Protein AF-A0A5A7RL47-F1 (afdb_monomer_lite)

Radius of gyration: 22.74 Å; chains: 1; bounding box: 50×39×72 Å

pLDDT: mean 78.81, std 9.88, range [40.84, 92.38]

Sequence (208 aa):
MLVNPHATFREKLRANVIMDSFLSKMKGYGLLGNLTIKEARELITGRYLMKQRNSLEMQKMAMMASLLSQNGWQVNAMCYFNAKGAIFDMFPWKVPLAIGVVLTSMLTMLLWNVYPSALLHLILTVSFYFFVAGWFLLDTIPHTTTIGRWDIDQDYYPSGVVSVYTLGLLGKKNITGGSIDAWTIGFTGVVAPFIAIGFCPFVAMKGQ

Structure (mmCIF, N/CA/C/O backbone):
data_AF-A0A5A7RL47-F1
#
_entry.id   AF-A0A5A7RL47-F1
#
loop_
_atom_site.group_PDB
_atom_site.id
_atom_site.type_symbol
_atom_site.label_atom_id
_atom_site.label_alt_id
_atom_site.label_comp_id
_atom_site.label_asym_id
_atom_site.label_entity_id
_atom_site.label_seq_id
_atom_site.pdbx_PDB_ins_code
_atom_site.Cartn_x
_atom_site.Cartn_y
_atom_site.Cartn_z
_atom_site.occupancy
_atom_site.B_iso_or_equiv
_atom_site.auth_seq_id
_atom_site.auth_comp_id
_atom_site.auth_asym_id
_atom_site.auth_atom_id
_atom_site.pdbx_PDB_model_num
ATOM 1 N N . MET A 1 1 ? -7.146 -4.641 21.706 1.00 42.22 1 MET A N 1
ATOM 2 C CA . MET A 1 1 ? -6.229 -4.244 22.798 1.00 42.22 1 MET A CA 1
ATOM 3 C C . MET A 1 1 ? -4.833 -4.232 22.195 1.00 42.22 1 MET A C 1
ATOM 5 O O . MET A 1 1 ? -4.383 -5.285 21.776 1.00 42.22 1 MET A O 1
ATOM 9 N N . LEU A 1 2 ? -4.195 -3.066 22.059 1.00 40.84 2 LEU A N 1
ATOM 10 C CA . LEU A 1 2 ? -2.890 -2.890 21.384 1.00 40.84 2 LEU A CA 1
ATOM 11 C C . LEU A 1 2 ? -1.685 -3.417 22.192 1.00 40.84 2 LEU A C 1
ATOM 13 O O . LEU A 1 2 ? -0.544 -3.057 21.937 1.00 40.84 2 LEU A O 1
ATOM 17 N N . VAL A 1 3 ? -1.934 -4.286 23.173 1.00 52.56 3 VAL A N 1
ATOM 18 C CA . VAL A 1 3 ? -0.896 -4.946 23.964 1.00 52.56 3 VAL A CA 1
ATOM 19 C C . VAL A 1 3 ? -1.066 -6.439 23.753 1.00 52.56 3 VAL A C 1
ATOM 21 O O . VAL A 1 3 ? -2.179 -6.945 23.912 1.00 52.56 3 VAL A O 1
ATOM 24 N N . ASN A 1 4 ? 0.022 -7.112 23.372 1.00 49.22 4 ASN A N 1
ATOM 25 C CA . ASN A 1 4 ? 0.067 -8.553 23.144 1.00 49.22 4 ASN A CA 1
ATOM 26 C C . ASN A 1 4 ? -0.706 -9.283 24.267 1.00 49.22 4 ASN A C 1
ATOM 28 O O . ASN A 1 4 ? -0.374 -9.094 25.446 1.00 49.22 4 ASN A O 1
ATOM 32 N N . PRO A 1 5 ? -1.745 -10.080 23.947 1.00 57.75 5 PRO A N 1
ATOM 33 C CA . PRO A 1 5 ? -2.541 -10.768 24.960 1.00 57.75 5 PRO A CA 1
ATOM 34 C C . PRO A 1 5 ? -1.674 -11.660 25.860 1.00 57.75 5 PRO A C 1
ATOM 36 O O . PRO A 1 5 ? -1.931 -11.729 27.064 1.00 57.75 5 PRO A O 1
ATOM 39 N N . HIS A 1 6 ? -0.587 -12.207 25.311 1.00 65.69 6 HIS A N 1
ATOM 40 C CA . HIS A 1 6 ? 0.379 -13.067 25.993 1.00 65.69 6 HIS A CA 1
ATOM 41 C C . HIS A 1 6 ? 1.478 -12.314 26.761 1.00 65.69 6 HIS A C 1
ATOM 43 O O . HIS A 1 6 ? 2.289 -12.954 27.421 1.00 65.69 6 HIS A O 1
ATOM 49 N N . ALA A 1 7 ? 1.521 -10.975 26.715 1.00 67.88 7 ALA A N 1
ATOM 50 C CA . ALA A 1 7 ? 2.499 -10.212 27.491 1.00 67.88 7 ALA A CA 1
ATOM 51 C C . ALA A 1 7 ? 2.242 -10.352 28.997 1.00 67.88 7 ALA A C 1
ATOM 53 O O . ALA A 1 7 ? 1.093 -10.301 29.469 1.00 67.88 7 ALA A O 1
ATOM 54 N N . THR A 1 8 ? 3.329 -10.478 29.751 1.00 77.88 8 THR A N 1
ATOM 55 C CA . THR A 1 8 ? 3.306 -10.580 31.209 1.00 77.88 8 THR A CA 1
ATOM 56 C C . THR A 1 8 ? 2.765 -9.297 31.839 1.00 77.88 8 THR A C 1
ATOM 58 O O . THR A 1 8 ? 2.797 -8.206 31.258 1.00 77.88 8 THR A O 1
ATOM 61 N N . PHE A 1 9 ? 2.262 -9.401 33.070 1.00 73.44 9 PHE A N 1
ATOM 62 C CA . PHE A 1 9 ? 1.743 -8.247 33.810 1.00 73.44 9 PHE A CA 1
ATOM 63 C C . PHE A 1 9 ? 2.782 -7.118 33.937 1.00 73.44 9 PHE A C 1
ATOM 65 O O . PHE A 1 9 ? 2.456 -5.945 33.760 1.00 73.44 9 PHE A O 1
ATOM 72 N N . ARG A 1 10 ? 4.053 -7.474 34.162 1.00 77.50 10 ARG A N 1
ATOM 73 C CA . ARG A 1 10 ? 5.163 -6.522 34.297 1.00 77.50 10 ARG A CA 1
ATOM 74 C C . ARG A 1 10 ? 5.428 -5.744 33.006 1.00 77.50 10 ARG A C 1
ATOM 76 O O . ARG A 1 10 ? 5.643 -4.535 33.056 1.00 77.50 10 ARG A O 1
ATOM 83 N N . GLU A 1 11 ? 5.368 -6.408 31.855 1.00 73.00 11 GLU A N 1
ATOM 84 C CA . GLU A 1 11 ? 5.521 -5.766 30.541 1.00 73.00 11 GLU A CA 1
ATOM 85 C C . GLU A 1 11 ? 4.363 -4.813 30.244 1.00 73.00 11 GLU A C 1
ATOM 87 O O . GLU A 1 11 ? 4.585 -3.677 29.822 1.00 73.00 11 GLU A O 1
ATOM 92 N N . LYS A 1 12 ? 3.130 -5.234 30.552 1.00 70.44 12 LYS A N 1
ATOM 93 C CA . LYS A 1 12 ? 1.931 -4.389 30.444 1.00 70.44 12 LYS A CA 1
ATOM 94 C C . LYS A 1 12 ? 2.039 -3.141 31.328 1.00 70.44 12 LYS A C 1
ATOM 96 O O . LYS A 1 12 ? 1.667 -2.049 30.896 1.00 70.44 12 LYS A O 1
ATOM 101 N N . LEU A 1 13 ? 2.573 -3.274 32.543 1.00 75.81 13 LEU A N 1
ATOM 102 C CA . LEU A 1 13 ? 2.787 -2.147 33.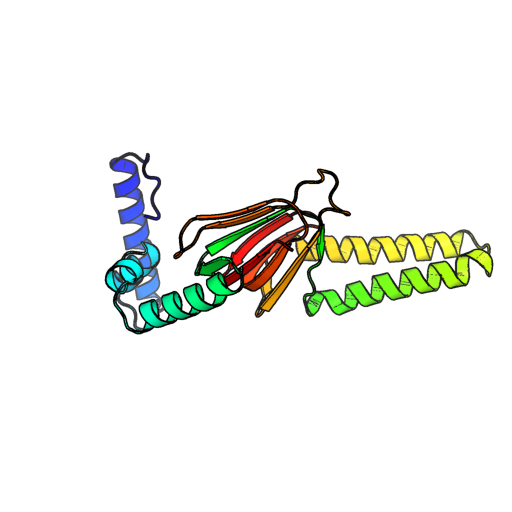454 1.00 75.81 13 LEU A CA 1
ATOM 103 C C . LEU A 1 13 ? 3.833 -1.169 32.899 1.00 75.81 13 LEU A C 1
ATOM 105 O O . LEU A 1 13 ? 3.595 0.036 32.855 1.00 75.81 13 LEU A O 1
ATOM 109 N N . ARG A 1 14 ? 4.961 -1.691 32.403 1.00 78.50 14 ARG A N 1
ATOM 110 C CA . ARG A 1 14 ? 6.045 -0.882 31.827 1.00 78.50 14 ARG A CA 1
ATOM 111 C C . ARG A 1 14 ? 5.585 -0.109 30.591 1.00 78.50 14 ARG A C 1
ATOM 113 O O . ARG A 1 14 ? 5.875 1.078 30.479 1.00 78.50 14 ARG A O 1
ATOM 120 N N . ALA A 1 15 ? 4.821 -0.750 29.708 1.00 73.06 15 ALA A N 1
ATOM 121 C CA . ALA A 1 15 ? 4.244 -0.106 28.530 1.00 73.06 15 ALA A CA 1
ATOM 122 C C . ALA A 1 15 ? 3.293 1.045 28.903 1.00 73.06 15 ALA A C 1
ATOM 124 O O . ALA A 1 15 ? 3.334 2.103 28.280 1.00 73.06 15 ALA A O 1
ATOM 125 N N . ASN A 1 16 ? 2.481 0.874 29.953 1.00 75.81 16 ASN A N 1
ATOM 126 C CA . ASN A 1 16 ? 1.603 1.938 30.447 1.00 75.81 16 ASN A CA 1
ATOM 127 C C . ASN A 1 16 ? 2.387 3.147 30.973 1.00 75.81 16 ASN A C 1
ATOM 129 O O . ASN A 1 16 ? 2.040 4.273 30.634 1.00 75.81 16 ASN A O 1
ATOM 133 N N . VAL A 1 17 ? 3.459 2.922 31.739 1.00 81.75 17 VAL A N 1
ATOM 134 C CA . VAL A 1 17 ? 4.316 4.008 32.248 1.00 81.75 17 VAL A CA 1
ATOM 135 C C . VAL A 1 17 ? 4.976 4.780 31.102 1.00 81.75 17 VAL A C 1
ATOM 137 O O . VAL A 1 17 ? 5.001 6.010 31.117 1.00 81.75 17 VAL A O 1
ATOM 140 N N . ILE A 1 18 ? 5.472 4.073 30.082 1.00 82.50 18 ILE A N 1
ATOM 141 C CA . ILE A 1 18 ? 6.069 4.698 28.891 1.00 82.50 18 ILE A CA 1
ATOM 142 C C . ILE A 1 18 ? 5.026 5.541 28.147 1.00 82.50 18 ILE A C 1
ATOM 144 O O . ILE A 1 18 ? 5.305 6.684 27.793 1.00 82.50 18 ILE A O 1
ATOM 148 N N . MET A 1 19 ? 3.821 5.003 27.948 1.00 80.12 19 MET A N 1
ATOM 149 C CA . MET A 1 19 ? 2.734 5.700 27.258 1.00 80.12 19 MET A CA 1
ATOM 150 C C . MET A 1 19 ? 2.292 6.965 28.006 1.00 80.12 19 MET A C 1
ATOM 152 O O . MET A 1 19 ? 2.110 8.005 27.378 1.00 80.12 19 MET A O 1
ATOM 156 N N . ASP A 1 20 ? 2.181 6.908 29.334 1.00 83.38 20 ASP A N 1
ATOM 157 C CA . ASP A 1 20 ? 1.824 8.073 30.151 1.00 83.38 20 ASP A CA 1
ATOM 158 C C . ASP A 1 20 ? 2.919 9.154 30.105 1.00 83.38 20 ASP A C 1
ATOM 160 O O . ASP A 1 20 ? 2.617 10.336 29.926 1.00 83.38 20 ASP A O 1
ATOM 164 N N . SER A 1 21 ? 4.196 8.758 30.163 1.00 86.25 21 SER A N 1
ATOM 165 C CA . SER A 1 21 ? 5.328 9.684 30.007 1.00 86.25 21 SER A CA 1
ATOM 166 C C . SER A 1 21 ? 5.348 10.347 28.625 1.00 86.25 21 SER A C 1
ATOM 168 O O . SER A 1 21 ? 5.526 11.563 28.514 1.00 86.25 21 SER A O 1
ATOM 170 N N . PHE A 1 22 ? 5.116 9.567 27.569 1.00 85.62 22 PHE A N 1
ATOM 171 C CA . PHE A 1 22 ? 5.063 10.052 26.192 1.00 85.62 22 PHE A CA 1
ATOM 172 C C . PHE A 1 22 ? 3.928 11.061 25.984 1.00 85.62 22 PHE A C 1
ATOM 174 O O . PHE A 1 22 ? 4.169 12.172 25.508 1.00 85.62 22 PHE A O 1
ATOM 181 N N . LEU A 1 23 ? 2.709 10.722 26.411 1.00 87.75 23 LEU A N 1
ATOM 182 C CA . LEU A 1 23 ? 1.546 11.605 26.294 1.00 87.75 23 LEU A CA 1
ATOM 183 C C . LEU A 1 23 ? 1.704 12.888 27.114 1.00 87.75 23 LEU A C 1
ATOM 185 O O . LEU A 1 23 ? 1.320 13.962 26.650 1.00 87.75 23 LEU A O 1
ATOM 189 N N . SER A 1 24 ? 2.312 12.806 28.300 1.00 89.44 24 SER A N 1
ATOM 190 C CA . SER A 1 24 ? 2.621 13.988 29.107 1.00 89.44 24 SER A CA 1
ATOM 191 C C . SER A 1 24 ? 3.592 14.925 28.389 1.00 89.44 24 SER A C 1
ATOM 193 O O . SER A 1 24 ? 3.362 16.134 28.366 1.00 89.44 24 SER A O 1
ATOM 195 N N . LYS A 1 25 ? 4.650 14.388 27.763 1.00 90.75 25 LYS A N 1
ATOM 196 C CA . LYS A 1 25 ? 5.581 15.193 26.956 1.00 90.75 25 LYS A CA 1
ATOM 197 C C . LYS A 1 25 ? 4.872 15.826 25.765 1.00 90.75 25 LYS A C 1
ATOM 199 O O . LYS A 1 25 ? 4.995 17.027 25.561 1.00 90.75 25 LYS A O 1
ATOM 204 N N . MET A 1 26 ? 4.075 15.057 25.023 1.00 83.50 26 MET A N 1
ATOM 205 C CA . MET A 1 26 ? 3.304 15.597 23.902 1.00 83.50 26 MET A CA 1
ATOM 206 C C . MET A 1 26 ? 2.355 16.722 24.326 1.00 83.50 26 MET A C 1
ATOM 208 O O . MET A 1 26 ? 2.241 17.712 23.607 1.00 83.50 26 MET A O 1
ATOM 212 N N . LYS A 1 27 ? 1.692 16.605 25.488 1.00 89.12 27 LYS A N 1
ATOM 213 C CA . LYS A 1 27 ? 0.842 17.685 26.009 1.00 89.12 27 LYS A CA 1
ATOM 214 C C . LYS A 1 27 ? 1.662 18.923 26.354 1.00 89.12 27 LYS A C 1
ATOM 216 O O . LYS A 1 27 ? 1.252 20.020 25.994 1.00 89.12 27 LYS A O 1
ATOM 221 N N . GLY A 1 28 ? 2.810 18.737 27.007 1.00 87.50 28 GLY A N 1
ATOM 222 C CA . GLY A 1 28 ? 3.729 19.822 27.357 1.00 87.50 28 GLY A CA 1
ATOM 223 C C . GLY A 1 28 ? 4.235 20.597 26.138 1.00 87.50 28 GLY A C 1
ATOM 224 O O . GLY A 1 28 ? 4.360 21.812 26.203 1.00 87.50 28 GLY A O 1
ATOM 225 N N . TYR A 1 29 ? 4.439 19.916 25.008 1.00 91.69 29 TYR A N 1
ATOM 226 C CA . TYR A 1 29 ? 4.809 20.542 23.733 1.00 91.69 29 TYR A CA 1
ATOM 227 C C . TYR A 1 29 ? 3.612 21.028 22.895 1.00 91.69 29 TYR A C 1
ATOM 229 O O . TYR A 1 29 ? 3.796 21.444 21.756 1.00 91.69 29 TYR A O 1
ATOM 237 N N . GLY A 1 30 ? 2.379 20.942 23.405 1.00 84.38 30 GLY A N 1
ATOM 238 C CA . GLY A 1 30 ? 1.175 21.346 22.666 1.00 84.38 30 GLY A CA 1
ATOM 239 C C . GLY A 1 30 ? 0.793 20.430 21.492 1.00 84.38 30 GLY A C 1
ATOM 240 O O . GLY A 1 30 ? -0.166 20.718 20.782 1.00 84.38 30 GLY A O 1
ATOM 241 N N . LEU A 1 31 ? 1.470 19.292 21.310 1.00 81.88 31 LEU A N 1
ATOM 242 C CA . LEU A 1 31 ? 1.279 18.373 20.176 1.00 81.88 31 LEU A CA 1
ATOM 243 C C . LEU A 1 31 ? -0.040 17.589 20.228 1.00 81.88 31 LEU A C 1
ATOM 245 O O . LEU A 1 31 ? -0.452 17.002 19.233 1.00 81.88 31 LEU A O 1
ATOM 249 N N . LEU A 1 32 ? -0.706 17.560 21.386 1.00 80.94 32 LEU A N 1
ATOM 250 C CA . LEU A 1 32 ? -2.035 16.954 21.534 1.00 80.94 32 LEU A CA 1
ATOM 251 C C . LEU A 1 32 ? -3.181 17.917 21.186 1.00 80.94 32 LEU A C 1
ATOM 253 O O . LEU A 1 32 ? -4.341 17.504 21.200 1.00 80.94 32 LEU A O 1
ATOM 257 N N . GLY A 1 33 ? -2.892 19.196 20.919 1.00 84.31 33 GLY A N 1
ATOM 258 C CA . GLY A 1 33 ? -3.920 20.220 20.739 1.00 84.31 33 GLY A CA 1
ATOM 259 C C . GLY A 1 33 ? -4.905 20.249 21.916 1.00 84.31 33 GLY A C 1
ATOM 260 O O . GLY A 1 33 ? -4.505 20.243 23.090 1.00 84.31 33 GLY A O 1
ATOM 261 N N . ASN A 1 34 ? -6.202 20.216 21.599 1.00 86.88 34 ASN A N 1
ATOM 262 C CA . ASN A 1 34 ? -7.286 20.240 22.587 1.00 86.88 34 ASN A CA 1
ATOM 263 C C . ASN A 1 34 ? -7.513 18.899 23.300 1.00 86.88 34 ASN A C 1
ATOM 265 O O . ASN A 1 34 ? -8.232 18.872 24.295 1.00 86.88 34 ASN A O 1
ATOM 269 N N . LEU A 1 35 ? -6.884 17.804 22.857 1.00 81.50 35 LEU A N 1
ATOM 270 C CA . LEU A 1 35 ? -7.072 16.501 23.494 1.00 81.50 35 LEU A CA 1
ATOM 271 C C . LEU A 1 35 ? -6.460 16.478 24.895 1.00 81.50 35 LEU A C 1
ATOM 273 O O . LEU A 1 35 ? -5.341 16.953 25.142 1.00 81.50 35 LEU A O 1
ATOM 277 N N . THR A 1 36 ? -7.189 15.880 25.828 1.00 86.94 36 THR A N 1
ATOM 278 C CA . THR A 1 36 ? -6.658 15.507 27.138 1.00 86.94 36 THR A CA 1
ATOM 279 C C . THR A 1 36 ? -5.752 14.280 27.013 1.00 86.94 36 THR A C 1
ATOM 281 O O . THR A 1 36 ? -5.900 13.456 26.110 1.00 86.94 36 THR A O 1
ATOM 284 N N . ILE A 1 37 ? -4.824 14.105 27.962 1.00 84.00 37 ILE A N 1
ATOM 285 C CA . ILE A 1 37 ? -3.977 12.898 28.039 1.00 84.00 37 ILE A CA 1
ATOM 286 C C . ILE A 1 37 ? -4.846 11.632 28.098 1.00 84.00 37 ILE A C 1
ATOM 288 O O . ILE A 1 37 ? -4.514 10.616 27.490 1.00 84.00 37 ILE A O 1
ATOM 292 N N . LYS A 1 38 ? -5.994 11.703 28.783 1.00 83.62 38 LYS A N 1
ATOM 293 C CA . LYS A 1 38 ? -6.954 10.602 28.878 1.00 83.62 38 LYS A CA 1
ATOM 294 C C . LYS A 1 38 ? -7.571 10.263 27.521 1.00 83.62 38 LYS A C 1
ATOM 296 O O . LYS A 1 38 ? -7.584 9.092 27.161 1.00 83.62 38 LYS A O 1
ATOM 301 N N . GLU A 1 39 ? -8.043 11.249 26.764 1.00 76.69 39 GLU A N 1
ATOM 302 C CA . GLU A 1 39 ? -8.622 11.023 25.430 1.00 76.69 39 GLU A CA 1
ATOM 303 C C . GLU A 1 39 ? -7.580 10.499 24.445 1.00 76.69 39 GLU A C 1
ATOM 305 O O . GLU A 1 39 ? -7.838 9.525 23.742 1.00 76.69 39 GLU A O 1
ATOM 310 N N . ALA A 1 40 ? -6.371 11.066 24.457 1.00 77.62 40 ALA A N 1
ATOM 311 C CA . ALA A 1 40 ? -5.260 10.582 23.644 1.00 77.62 40 ALA A CA 1
ATOM 312 C C . ALA A 1 40 ? -4.899 9.125 23.987 1.00 77.62 40 ALA A C 1
ATOM 314 O O . ALA A 1 40 ? -4.702 8.296 23.099 1.00 77.62 40 ALA A O 1
ATOM 315 N N . ARG A 1 41 ? -4.895 8.767 25.276 1.00 75.94 41 ARG A N 1
ATOM 316 C CA . ARG A 1 41 ? -4.697 7.384 25.730 1.00 75.94 41 ARG A CA 1
ATOM 317 C C . ARG A 1 41 ? -5.837 6.470 25.296 1.00 75.94 41 ARG A C 1
ATOM 319 O O . ARG A 1 41 ? -5.600 5.327 24.904 1.00 75.94 41 ARG A O 1
ATOM 326 N N . GLU A 1 42 ? -7.079 6.934 25.370 1.00 70.56 42 GLU A N 1
ATOM 327 C CA . GLU A 1 42 ? -8.244 6.167 24.925 1.00 70.56 42 GLU A CA 1
ATOM 328 C C . GLU A 1 42 ? -8.233 5.947 23.402 1.00 70.56 42 GLU A C 1
ATOM 330 O O . GLU A 1 42 ? -8.600 4.856 22.960 1.00 70.56 42 GLU A O 1
ATOM 335 N N . LEU A 1 43 ? -7.748 6.915 22.619 1.00 70.69 43 LEU A N 1
ATOM 336 C CA . LEU A 1 43 ? -7.491 6.793 21.179 1.00 70.69 43 LEU A CA 1
ATOM 337 C C . LEU A 1 43 ? -6.407 5.748 20.889 1.00 70.69 43 LEU A C 1
ATOM 339 O O . LEU A 1 43 ? -6.674 4.779 20.181 1.00 70.69 43 LEU A O 1
ATOM 343 N N . ILE A 1 44 ? -5.225 5.876 21.503 1.00 67.62 44 ILE A N 1
ATOM 344 C CA . ILE A 1 44 ? -4.096 4.946 21.305 1.00 67.62 44 ILE A CA 1
ATOM 345 C C . ILE A 1 44 ? -4.470 3.519 21.709 1.00 67.62 44 ILE A C 1
ATOM 347 O O . ILE A 1 44 ? -4.092 2.556 21.056 1.00 67.62 44 ILE A O 1
ATOM 351 N N . THR A 1 45 ? -5.228 3.349 22.790 1.00 65.00 45 THR A N 1
ATOM 352 C CA . THR A 1 45 ? -5.624 2.011 23.260 1.00 65.00 45 THR A CA 1
ATOM 353 C C . THR A 1 45 ? -6.834 1.436 22.518 1.00 65.00 45 THR A C 1
ATOM 355 O O . THR A 1 45 ? -7.202 0.282 22.765 1.00 65.00 45 THR A O 1
ATOM 358 N N . GLY A 1 46 ? -7.467 2.218 21.636 1.00 56.22 46 GLY A N 1
ATOM 359 C CA . GLY A 1 46 ? -8.709 1.874 20.941 1.00 56.22 46 GLY A CA 1
ATOM 360 C C . GLY A 1 46 ? -9.949 1.836 21.845 1.00 56.22 46 GLY A C 1
ATOM 361 O O . GLY A 1 46 ? -11.034 1.474 21.390 1.00 56.22 46 GLY A O 1
ATOM 362 N N . ARG A 1 47 ? -9.828 2.200 23.131 1.00 63.59 47 ARG A N 1
ATOM 363 C CA . ARG A 1 47 ? -10.959 2.236 24.078 1.00 63.59 47 ARG A CA 1
ATOM 364 C C . ARG A 1 47 ? -11.957 3.340 23.753 1.00 63.59 47 ARG A C 1
ATOM 366 O O . ARG A 1 47 ? -13.144 3.146 24.000 1.00 63.59 47 ARG A O 1
ATOM 373 N N . TYR A 1 48 ? -11.496 4.452 23.183 1.00 53.94 48 TYR A N 1
ATOM 374 C CA . TYR A 1 48 ? -12.363 5.540 22.730 1.00 53.94 48 TYR A CA 1
ATOM 375 C C . TYR A 1 48 ? -13.381 5.033 21.700 1.00 53.94 48 TYR A C 1
ATOM 377 O O . TYR A 1 48 ? -14.585 5.214 21.856 1.00 53.94 48 TYR A O 1
ATOM 385 N N . LEU A 1 49 ? -12.896 4.278 20.712 1.00 53.91 49 LEU A N 1
ATOM 386 C CA . LEU A 1 49 ? -13.708 3.697 19.642 1.00 53.91 49 LEU A CA 1
ATOM 387 C C . LEU A 1 49 ? -14.669 2.620 20.165 1.00 53.91 49 LEU A C 1
ATOM 389 O O . LEU A 1 49 ? -15.792 2.503 19.687 1.00 53.91 49 LEU A O 1
ATOM 393 N N . MET A 1 50 ? -14.271 1.873 21.201 1.00 59.19 50 MET A N 1
ATOM 394 C CA . MET A 1 50 ? -15.155 0.912 21.875 1.00 59.19 50 MET A CA 1
ATOM 395 C C . MET A 1 50 ? -16.261 1.597 22.691 1.00 59.19 50 MET A C 1
ATOM 397 O O . MET A 1 50 ? -17.393 1.121 22.688 1.00 59.19 50 MET A O 1
ATOM 401 N N . LYS A 1 51 ? -15.969 2.722 23.361 1.00 61.09 51 LYS A N 1
ATOM 402 C CA . LYS A 1 51 ? -16.982 3.538 24.058 1.00 61.09 51 LYS A CA 1
ATOM 403 C C . LYS A 1 51 ? -17.953 4.199 23.085 1.00 61.09 51 LYS A C 1
ATOM 405 O O . LYS A 1 51 ? -19.147 4.247 23.353 1.00 61.09 51 LYS A O 1
ATOM 410 N N . GLN A 1 52 ? -17.447 4.676 21.953 1.00 58.94 52 GLN A N 1
ATOM 411 C CA . GLN A 1 52 ? -18.250 5.277 20.894 1.00 58.94 52 GLN A CA 1
ATOM 412 C C . GLN A 1 52 ? -18.855 4.261 19.920 1.00 58.94 52 GLN A C 1
ATOM 414 O O . GLN A 1 52 ? -19.417 4.660 18.910 1.00 58.94 52 GLN A O 1
ATOM 419 N N . ARG A 1 53 ? -18.828 2.955 20.207 1.00 56.19 53 ARG A N 1
ATOM 420 C CA . ARG A 1 53 ? -19.411 1.932 19.320 1.00 56.19 53 ARG A CA 1
ATOM 421 C C . ARG A 1 53 ? -20.887 2.192 18.973 1.00 56.19 53 ARG A C 1
ATOM 423 O O . ARG A 1 53 ? -21.321 1.829 17.887 1.00 56.19 53 ARG A O 1
ATOM 430 N N . ASN A 1 54 ? -21.618 2.851 19.875 1.00 57.75 54 ASN A N 1
ATOM 431 C CA . ASN A 1 54 ? -23.015 3.260 19.694 1.00 57.75 54 ASN A CA 1
ATOM 432 C C . ASN A 1 54 ? -23.178 4.745 19.313 1.00 57.75 54 ASN A C 1
ATOM 434 O O . ASN A 1 54 ? -24.290 5.263 19.364 1.00 57.75 54 ASN A O 1
ATOM 438 N N . SER A 1 55 ? -22.098 5.459 18.981 1.00 66.44 55 SER A N 1
ATOM 439 C CA . SER A 1 55 ? -22.204 6.831 18.489 1.00 66.44 55 SER A CA 1
ATOM 440 C C . SER A 1 55 ? -22.847 6.840 17.103 1.00 66.44 55 SER A C 1
ATOM 442 O O . SER A 1 55 ? -22.704 5.895 16.321 1.00 66.44 55 SER A O 1
ATOM 444 N N . LEU A 1 56 ? -23.538 7.936 16.786 1.00 66.06 56 LEU A N 1
ATOM 445 C CA . LEU A 1 56 ? -24.166 8.136 15.481 1.00 66.06 56 LEU A CA 1
ATOM 446 C C . LEU A 1 56 ? -23.148 7.978 14.335 1.00 66.06 56 LEU A C 1
ATOM 448 O O . LEU A 1 56 ? -23.476 7.453 13.276 1.00 66.06 56 LEU A O 1
ATOM 452 N N . GLU A 1 57 ? -21.901 8.403 14.545 1.00 62.06 57 GLU A N 1
ATOM 453 C CA . GLU A 1 57 ? -20.840 8.295 13.540 1.00 62.06 57 GLU A CA 1
ATOM 454 C C . GLU A 1 57 ? -20.382 6.854 13.314 1.00 62.06 57 GLU A C 1
ATOM 456 O O . GLU A 1 57 ? -20.249 6.428 12.166 1.00 62.06 57 GLU A O 1
ATOM 461 N N . MET A 1 58 ? -20.224 6.063 14.380 1.00 65.12 58 MET A N 1
ATOM 462 C CA . MET A 1 58 ? -19.887 4.643 14.250 1.00 65.12 58 MET A CA 1
ATOM 463 C C . MET A 1 58 ? -21.028 3.838 13.629 1.00 65.12 58 MET A C 1
ATOM 465 O O . MET A 1 58 ? -20.771 2.927 12.843 1.00 65.12 58 MET A O 1
ATOM 469 N N . GLN A 1 59 ? -22.284 4.194 13.912 1.00 66.12 59 GLN A N 1
ATOM 470 C CA . GLN A 1 59 ? -23.443 3.604 13.237 1.00 66.12 59 GLN A CA 1
ATOM 471 C C . GLN A 1 59 ? -23.475 3.949 11.744 1.00 66.12 59 GLN A C 1
ATOM 473 O O . GLN A 1 59 ? -23.725 3.063 10.929 1.00 66.12 59 GLN A O 1
ATOM 478 N N . LYS A 1 60 ? -23.160 5.195 11.364 1.00 67.94 60 LYS A N 1
ATOM 479 C CA . LYS A 1 60 ? -23.025 5.598 9.953 1.00 67.94 60 LYS A CA 1
ATOM 480 C C . LYS A 1 60 ? -21.902 4.838 9.248 1.00 67.94 60 LYS A C 1
ATOM 482 O O . LYS A 1 60 ? -22.122 4.326 8.154 1.00 67.94 60 LYS A O 1
ATOM 487 N N . MET A 1 61 ? -20.732 4.701 9.879 1.00 65.81 61 MET A N 1
ATOM 488 C CA . MET A 1 61 ? -19.637 3.886 9.338 1.00 65.81 61 MET A CA 1
ATOM 489 C C . MET A 1 61 ? -20.036 2.416 9.192 1.00 65.81 61 MET A C 1
ATOM 491 O O . MET A 1 61 ? -19.757 1.811 8.161 1.00 65.81 61 MET A O 1
ATOM 495 N N . ALA A 1 62 ? -20.715 1.841 10.187 1.00 67.94 62 ALA A N 1
ATOM 496 C CA . ALA A 1 62 ? -21.196 0.464 10.124 1.00 67.94 62 ALA A CA 1
ATOM 497 C C . ALA A 1 62 ? -22.258 0.265 9.028 1.00 67.94 62 ALA A C 1
ATOM 499 O O . ALA A 1 62 ? -22.246 -0.763 8.357 1.00 67.94 62 ALA A O 1
ATOM 500 N N . MET A 1 63 ? -23.134 1.250 8.807 1.00 68.38 63 MET A N 1
ATOM 501 C CA . MET A 1 63 ? -24.131 1.242 7.731 1.00 68.38 63 MET A CA 1
ATOM 502 C C . MET A 1 63 ? -23.486 1.381 6.343 1.00 68.38 63 MET A C 1
ATOM 504 O O . MET A 1 63 ? -23.849 0.664 5.418 1.00 68.38 63 MET A O 1
ATOM 508 N N . MET A 1 64 ? -22.494 2.259 6.176 1.00 68.50 64 MET A N 1
ATOM 509 C CA . MET A 1 64 ? -21.718 2.321 4.929 1.00 68.50 64 MET A CA 1
ATOM 510 C C . MET A 1 64 ? -20.963 1.015 4.676 1.00 68.50 64 MET A C 1
ATOM 512 O O . MET A 1 64 ? -20.945 0.512 3.554 1.00 68.50 64 MET A O 1
ATOM 516 N N . ALA A 1 65 ? -20.382 0.433 5.726 1.00 68.69 65 ALA A N 1
ATOM 517 C CA . ALA A 1 65 ? -19.722 -0.858 5.642 1.00 68.69 65 ALA A CA 1
ATOM 518 C C . ALA A 1 65 ? -20.690 -1.979 5.244 1.00 68.69 65 ALA A C 1
ATOM 520 O O . ALA A 1 65 ? -20.327 -2.826 4.429 1.00 68.69 65 ALA A O 1
ATOM 521 N N . SER A 1 66 ? -21.919 -1.981 5.772 1.00 72.06 66 SER A N 1
ATOM 522 C CA . SER A 1 66 ? -22.929 -2.973 5.402 1.00 72.06 66 SER A CA 1
ATOM 523 C C . SER A 1 66 ? -23.410 -2.795 3.962 1.00 72.06 66 SER A C 1
ATOM 525 O O . SER A 1 66 ? -23.513 -3.792 3.253 1.00 72.06 66 SER A O 1
ATOM 527 N N . LEU A 1 67 ? -23.621 -1.560 3.497 1.00 76.31 67 LEU A N 1
ATOM 528 C CA . LEU A 1 67 ? -23.969 -1.259 2.100 1.00 76.31 67 LEU A CA 1
ATOM 529 C C . LEU A 1 67 ? -22.892 -1.741 1.121 1.00 76.31 67 LEU A C 1
ATOM 531 O O . LEU A 1 67 ? -23.195 -2.385 0.120 1.00 76.31 67 LEU A O 1
ATOM 535 N N . LEU A 1 68 ? -21.620 -1.474 1.418 1.00 73.50 68 LEU A N 1
ATOM 536 C CA . LEU A 1 68 ? -20.508 -1.941 0.586 1.00 73.50 68 LEU A CA 1
ATOM 537 C C . LEU A 1 68 ? -20.388 -3.472 0.626 1.00 73.50 68 LEU A C 1
ATOM 539 O O . LEU A 1 68 ? -20.222 -4.107 -0.418 1.00 73.50 68 LEU A O 1
ATOM 543 N N . SER A 1 69 ? -20.582 -4.076 1.800 1.00 71.81 69 SER A N 1
ATOM 544 C CA . SER A 1 69 ? -20.588 -5.532 1.958 1.00 71.81 69 SER A CA 1
ATOM 545 C C . SER A 1 69 ? -21.715 -6.224 1.199 1.00 71.81 69 SER A C 1
ATOM 547 O O . SER A 1 69 ? -21.498 -7.333 0.716 1.00 71.81 69 SER A O 1
ATOM 549 N N . GLN A 1 70 ? -22.882 -5.592 1.044 1.00 74.94 70 GLN A N 1
ATOM 550 C CA . GLN A 1 70 ? -23.970 -6.118 0.209 1.00 74.94 70 GLN A CA 1
ATOM 551 C C . GLN A 1 70 ? -23.575 -6.209 -1.273 1.00 74.94 70 GLN A C 1
ATOM 553 O O . GLN A 1 70 ? -24.044 -7.098 -1.974 1.00 74.94 70 GLN A O 1
ATOM 558 N N . ASN A 1 71 ? -22.648 -5.363 -1.731 1.00 77.31 71 ASN A N 1
ATOM 559 C CA . ASN A 1 71 ? -22.124 -5.365 -3.102 1.00 77.31 71 ASN A CA 1
ATOM 560 C C . ASN A 1 71 ? -20.870 -6.253 -3.284 1.00 77.31 71 ASN A C 1
ATOM 562 O O . ASN A 1 71 ? -20.178 -6.174 -4.309 1.00 77.31 71 ASN A O 1
ATOM 566 N N . GLY A 1 72 ? -20.558 -7.088 -2.286 1.00 80.81 72 GLY A N 1
ATOM 567 C CA . GLY A 1 72 ? -19.414 -8.004 -2.281 1.00 80.81 72 GLY A CA 1
ATOM 568 C C . GLY A 1 72 ? -18.086 -7.377 -1.844 1.00 80.81 72 GLY A C 1
ATOM 569 O O . GLY A 1 72 ? -17.058 -8.046 -1.900 1.00 80.81 72 GLY A O 1
ATOM 570 N N . TRP A 1 73 ? -18.084 -6.116 -1.399 1.00 86.44 73 TRP A N 1
ATOM 571 C CA . TRP A 1 73 ? -16.876 -5.437 -0.925 1.00 86.44 73 TRP A CA 1
ATOM 572 C C . TRP A 1 73 ? -16.633 -5.686 0.562 1.00 86.44 73 TRP A C 1
ATOM 574 O O . TRP A 1 73 ? -17.479 -5.411 1.407 1.00 86.44 73 TRP A O 1
ATOM 584 N N . GLN A 1 74 ? -15.436 -6.131 0.921 1.00 88.25 74 GLN A N 1
ATOM 585 C CA . GLN A 1 74 ? -14.994 -6.164 2.310 1.00 88.25 74 GLN A CA 1
ATOM 586 C C . GLN A 1 74 ? -14.325 -4.840 2.667 1.00 88.25 74 GLN A C 1
ATOM 588 O O . GLN A 1 74 ? -13.420 -4.392 1.970 1.00 88.25 74 GLN A O 1
ATOM 593 N N . VAL A 1 75 ? -14.737 -4.226 3.774 1.00 87.81 75 VAL A N 1
ATOM 594 C CA . VAL A 1 75 ? -14.187 -2.938 4.215 1.00 87.81 75 VAL A CA 1
ATOM 595 C C . VAL A 1 75 ? -13.488 -3.028 5.565 1.00 87.81 75 VAL A C 1
ATOM 597 O O . VAL A 1 75 ? -13.841 -3.853 6.416 1.00 87.81 75 VAL A O 1
ATOM 600 N N . ASN A 1 76 ? -12.509 -2.151 5.774 1.00 84.31 76 ASN A N 1
ATOM 601 C CA . ASN A 1 76 ? -11.842 -1.957 7.056 1.00 84.31 76 ASN A CA 1
ATOM 602 C C . ASN A 1 76 ? -11.471 -0.484 7.272 1.00 84.31 76 ASN A C 1
ATOM 604 O O . ASN A 1 76 ? -11.402 0.299 6.327 1.00 84.31 76 ASN A O 1
ATOM 608 N N . ALA A 1 77 ? -11.235 -0.114 8.528 1.00 83.00 77 ALA A N 1
ATOM 609 C CA . ALA A 1 77 ? -10.875 1.245 8.920 1.00 83.00 77 ALA A CA 1
ATOM 610 C C . ALA A 1 77 ? -9.729 1.236 9.934 1.00 83.00 77 ALA A C 1
ATOM 612 O O . ALA A 1 77 ? -9.634 0.309 10.745 1.00 83.00 77 ALA A O 1
ATOM 613 N N . MET A 1 78 ? -8.887 2.272 9.885 1.00 82.12 78 MET A N 1
ATOM 614 C CA . MET A 1 78 ? -7.658 2.437 10.674 1.00 82.12 78 MET A CA 1
ATOM 615 C C . MET A 1 78 ? -6.886 1.121 10.756 1.00 82.12 78 MET A C 1
ATOM 617 O O . MET A 1 78 ? -6.691 0.555 11.835 1.00 82.12 78 MET A O 1
ATOM 621 N N . CYS A 1 79 ? -6.551 0.576 9.591 1.00 82.81 79 CYS A N 1
ATOM 622 C CA . CYS A 1 79 ? -6.131 -0.805 9.469 1.00 82.81 79 CYS A CA 1
ATOM 623 C C . CYS A 1 79 ? -4.698 -0.930 8.964 1.00 82.81 79 CYS A C 1
ATOM 625 O O . CYS A 1 79 ? -4.221 -0.155 8.134 1.00 82.81 79 CYS A O 1
ATOM 627 N N . TYR A 1 80 ? -4.020 -1.950 9.477 1.00 89.06 80 TYR A N 1
ATOM 628 C CA . TYR A 1 80 ? -2.855 -2.511 8.819 1.00 89.06 80 TYR A CA 1
ATOM 629 C C . TYR A 1 80 ? -3.301 -3.136 7.498 1.00 89.06 80 TYR A C 1
ATOM 631 O O . TYR A 1 80 ? -4.279 -3.887 7.481 1.00 89.06 80 TYR A O 1
ATOM 639 N N . PHE A 1 81 ? -2.576 -2.833 6.429 1.00 90.94 81 PHE A N 1
ATOM 640 C CA . PHE A 1 81 ? -2.807 -3.318 5.077 1.00 90.94 81 PHE A CA 1
ATOM 641 C C . PHE A 1 81 ? -1.587 -4.108 4.613 1.00 90.94 81 PHE A C 1
ATOM 643 O O . PHE A 1 81 ? -0.457 -3.623 4.701 1.00 90.94 81 PHE A O 1
ATOM 650 N N . ASN A 1 82 ? -1.820 -5.325 4.131 1.00 91.69 82 ASN A N 1
ATOM 651 C CA . ASN A 1 82 ? -0.804 -6.160 3.511 1.00 91.69 82 ASN A CA 1
ATOM 652 C C . ASN A 1 82 ? -1.388 -6.814 2.263 1.00 91.69 82 ASN A C 1
ATOM 654 O O . ASN A 1 82 ? -2.338 -7.587 2.363 1.00 91.69 82 ASN A O 1
ATOM 658 N N . ALA A 1 83 ? -0.815 -6.504 1.111 1.00 89.50 83 ALA A N 1
ATOM 659 C CA . ALA A 1 83 ? -1.164 -7.108 -0.161 1.00 89.50 83 ALA A CA 1
ATOM 660 C C . ALA A 1 83 ? 0.019 -7.904 -0.711 1.00 89.50 83 ALA A C 1
ATOM 662 O O . ALA A 1 83 ? 1.166 -7.482 -0.577 1.00 89.50 83 ALA A O 1
ATOM 663 N N . LYS A 1 84 ? -0.279 -9.033 -1.354 1.00 86.94 84 LYS A N 1
ATOM 664 C CA . LYS A 1 84 ? 0.655 -9.863 -2.118 1.00 86.94 84 LYS A CA 1
ATOM 665 C C . LYS A 1 84 ? 0.036 -10.207 -3.464 1.00 86.94 84 LYS A C 1
ATOM 667 O O . LYS A 1 84 ? -1.123 -10.610 -3.498 1.00 86.94 84 LYS A O 1
ATOM 672 N N . GLY A 1 85 ? 0.812 -10.098 -4.529 1.00 80.19 85 GLY A N 1
ATOM 673 C CA . GLY A 1 85 ? 0.377 -10.296 -5.915 1.00 80.19 85 GLY A CA 1
ATOM 674 C C . GLY A 1 85 ? 1.104 -9.321 -6.824 1.00 80.19 85 GLY A C 1
ATOM 675 O O . GLY A 1 85 ? 1.897 -8.542 -6.316 1.00 80.19 85 GLY A O 1
ATOM 676 N N . ALA A 1 86 ? 0.882 -9.342 -8.134 1.00 71.12 86 ALA A N 1
ATOM 677 C CA . ALA A 1 86 ? 1.432 -8.291 -8.986 1.00 71.12 86 ALA A CA 1
ATOM 678 C C . ALA A 1 86 ? 0.692 -6.987 -8.693 1.00 71.12 86 ALA A C 1
ATOM 680 O O . ALA A 1 86 ? -0.498 -6.886 -8.978 1.00 71.12 86 ALA A O 1
ATOM 681 N N . ILE A 1 87 ? 1.376 -6.037 -8.053 1.00 72.00 87 ILE A N 1
ATOM 682 C CA . ILE A 1 87 ? 0.756 -4.798 -7.590 1.00 72.00 87 ILE A CA 1
ATOM 683 C C . ILE A 1 87 ? 1.021 -3.713 -8.617 1.00 72.00 87 ILE A C 1
ATOM 685 O O . ILE A 1 87 ? 2.154 -3.258 -8.771 1.00 72.00 87 ILE A O 1
ATOM 689 N N . PHE A 1 88 ? -0.042 -3.268 -9.276 1.00 67.44 88 PHE A N 1
ATOM 690 C CA . PHE A 1 88 ? 0.002 -2.056 -10.079 1.00 67.44 88 PHE A CA 1
ATOM 691 C C . PHE A 1 88 ? -0.520 -0.898 -9.250 1.00 67.44 88 PHE A C 1
ATOM 693 O O . PHE A 1 88 ? -1.719 -0.774 -8.995 1.00 67.44 88 PHE A O 1
ATOM 700 N N . ASP A 1 89 ? 0.400 -0.044 -8.823 1.00 66.62 89 ASP A N 1
ATOM 701 C CA . ASP A 1 89 ? 0.062 1.203 -8.168 1.00 66.62 89 ASP A CA 1
ATOM 702 C C . ASP A 1 89 ? 0.230 2.375 -9.151 1.00 66.62 89 ASP A C 1
ATOM 704 O O . ASP A 1 89 ? 1.192 2.469 -9.915 1.00 66.62 89 ASP A O 1
ATOM 708 N N . MET A 1 90 ? -0.753 3.272 -9.163 1.00 63.88 90 MET A N 1
ATOM 709 C CA . MET A 1 90 ? -0.741 4.475 -9.992 1.00 63.88 90 MET A CA 1
ATOM 710 C C . MET A 1 90 ? -0.688 5.702 -9.090 1.00 63.88 90 MET A C 1
ATOM 712 O O . MET A 1 90 ? -1.709 6.336 -8.820 1.00 63.88 90 MET A O 1
ATOM 716 N N . PHE A 1 91 ? 0.506 6.038 -8.600 1.00 68.56 91 PHE A N 1
ATOM 717 C CA . PHE A 1 91 ? 0.693 7.248 -7.802 1.00 68.56 91 PHE A CA 1
ATOM 718 C C . PHE A 1 91 ? 1.162 8.448 -8.645 1.00 68.56 91 PHE A C 1
ATOM 720 O O . PHE A 1 91 ? 2.048 8.293 -9.490 1.00 68.56 91 PHE A O 1
ATOM 727 N N . PRO A 1 92 ? 0.639 9.672 -8.404 1.00 69.31 92 PRO A N 1
ATOM 728 C CA . PRO A 1 92 ? 0.948 10.849 -9.224 1.00 69.31 92 PRO A CA 1
ATOM 729 C C . PRO A 1 92 ? 2.442 11.169 -9.371 1.00 69.31 92 PRO A C 1
ATOM 731 O O . PRO A 1 92 ? 2.875 11.617 -10.427 1.00 69.31 92 PRO A O 1
ATOM 734 N N . TRP A 1 93 ? 3.256 10.915 -8.344 1.00 70.38 93 TRP A N 1
ATOM 735 C CA . TRP A 1 93 ? 4.700 11.180 -8.396 1.00 70.38 93 TRP A CA 1
ATOM 736 C C . TRP A 1 93 ? 5.492 10.134 -9.193 1.00 70.38 93 TRP A C 1
ATOM 738 O O . TRP A 1 93 ? 6.640 10.393 -9.546 1.00 70.38 93 TRP A O 1
ATOM 748 N N . LYS A 1 94 ? 4.903 8.971 -9.498 1.00 73.56 94 LYS A N 1
ATOM 749 C CA . LYS A 1 94 ? 5.519 7.948 -10.356 1.00 73.56 94 LYS A CA 1
ATOM 750 C C . LYS A 1 94 ? 5.280 8.206 -11.838 1.00 73.56 94 LYS A C 1
ATOM 752 O O . LYS A 1 94 ? 5.993 7.665 -12.678 1.00 73.56 94 LYS A O 1
ATOM 757 N N . VAL A 1 95 ? 4.325 9.074 -12.171 1.00 76.94 95 VAL A N 1
ATOM 758 C CA . VAL A 1 95 ? 3.949 9.397 -13.555 1.00 76.94 95 VAL A CA 1
ATOM 759 C C . VAL A 1 95 ? 5.158 9.768 -14.431 1.00 76.94 95 VAL A C 1
ATOM 761 O O . VAL A 1 95 ? 5.264 9.205 -15.520 1.00 76.94 95 VAL A O 1
ATOM 764 N N . PRO A 1 96 ? 6.120 10.611 -13.997 1.00 80.50 96 PRO A N 1
ATOM 765 C CA . PRO A 1 96 ? 7.294 10.920 -14.818 1.00 80.50 96 PRO A CA 1
ATOM 766 C C . PRO A 1 96 ? 8.160 9.694 -15.136 1.00 80.50 96 PRO A C 1
ATOM 768 O O . PRO A 1 96 ? 8.650 9.558 -16.256 1.00 80.50 96 PRO A O 1
ATOM 771 N N . LEU A 1 97 ? 8.322 8.778 -14.176 1.00 82.12 97 LEU A N 1
ATOM 772 C CA . LEU A 1 97 ? 9.083 7.545 -14.375 1.00 82.12 97 LEU A CA 1
ATOM 773 C C . LEU A 1 97 ? 8.337 6.577 -15.301 1.00 82.12 97 LEU A C 1
ATOM 775 O O . LEU A 1 97 ? 8.969 5.977 -16.163 1.00 82.12 97 LEU A O 1
ATOM 779 N N . ALA A 1 98 ? 7.005 6.491 -15.202 1.00 79.81 98 ALA A N 1
ATOM 780 C CA . ALA A 1 98 ? 6.171 5.678 -16.103 1.00 79.81 98 ALA A CA 1
ATOM 781 C C . ALA A 1 98 ? 6.314 6.170 -17.537 1.00 79.81 98 ALA A C 1
ATOM 783 O O . ALA A 1 98 ? 6.529 5.375 -18.447 1.00 79.81 98 ALA A O 1
ATOM 784 N N . ILE A 1 99 ? 6.236 7.488 -17.728 1.00 84.88 99 ILE A N 1
ATOM 785 C CA . ILE A 1 99 ? 6.440 8.113 -19.033 1.00 84.88 99 ILE A CA 1
ATOM 786 C C . ILE A 1 99 ? 7.842 7.777 -19.556 1.00 84.88 99 ILE A C 1
ATOM 788 O O . ILE A 1 99 ? 7.972 7.385 -20.711 1.00 84.88 99 ILE A O 1
ATOM 792 N N . GLY A 1 100 ? 8.877 7.853 -18.713 1.00 84.94 100 GLY A N 1
ATOM 793 C CA . GLY A 1 100 ? 10.240 7.453 -19.073 1.00 84.94 100 GLY A CA 1
ATOM 794 C C . GLY A 1 100 ? 10.343 5.993 -19.531 1.00 84.94 100 GLY A C 1
ATOM 795 O O . GLY A 1 10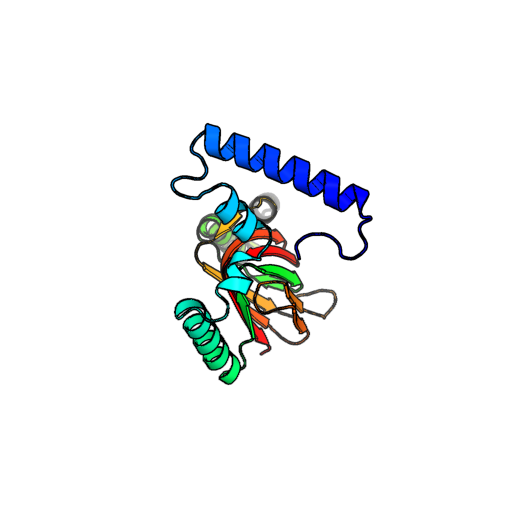0 ? 10.921 5.720 -20.586 1.00 84.94 100 GLY A O 1
ATOM 796 N N . VAL A 1 101 ? 9.727 5.060 -18.798 1.00 85.44 101 VAL A N 1
ATOM 797 C CA . VAL A 1 101 ? 9.657 3.635 -19.173 1.00 85.44 101 VAL A CA 1
ATOM 798 C C . VAL A 1 101 ? 8.937 3.462 -20.511 1.00 85.44 101 VAL A C 1
ATOM 800 O O . VAL A 1 101 ? 9.472 2.820 -21.412 1.00 85.44 101 VAL A O 1
ATOM 803 N N . VAL A 1 102 ? 7.759 4.063 -20.691 1.00 86.81 102 VAL A N 1
ATOM 804 C CA . VAL A 1 102 ? 6.973 3.936 -21.930 1.00 86.81 102 VAL A CA 1
ATOM 805 C C . VAL A 1 102 ? 7.730 4.515 -23.125 1.00 86.81 102 VAL A C 1
ATOM 807 O O . VAL A 1 102 ? 7.868 3.840 -24.144 1.00 86.81 102 VAL A O 1
ATOM 810 N N . LEU A 1 103 ? 8.280 5.725 -23.001 1.00 87.81 103 LEU A N 1
ATOM 811 C CA . LEU A 1 103 ? 9.017 6.381 -24.081 1.00 87.81 103 LEU A CA 1
ATOM 812 C C . LEU A 1 103 ? 10.265 5.592 -24.48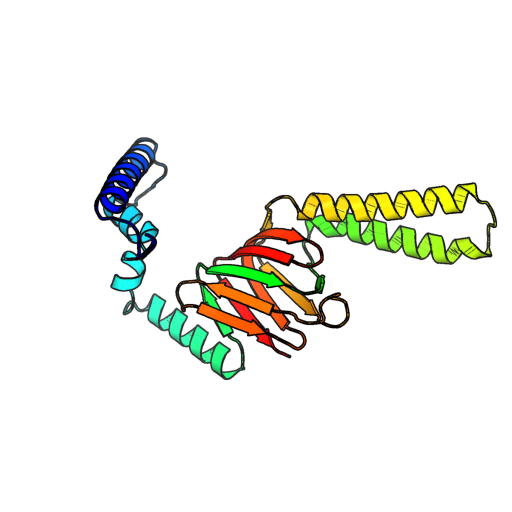0 1.00 87.81 103 LEU A C 1
ATOM 814 O O . LEU A 1 103 ? 10.487 5.374 -25.668 1.00 87.81 103 LEU A O 1
ATOM 818 N N . THR A 1 104 ? 11.059 5.125 -23.511 1.00 86.56 104 THR A N 1
ATOM 819 C CA . THR A 1 104 ? 12.250 4.307 -23.807 1.00 86.56 104 THR A CA 1
ATOM 820 C C . THR A 1 104 ? 11.877 2.968 -24.441 1.00 86.56 104 THR A C 1
ATOM 822 O O . THR A 1 104 ? 12.545 2.543 -25.384 1.00 86.56 104 THR A O 1
ATOM 825 N N . SER A 1 105 ? 10.776 2.344 -24.013 1.00 84.56 105 SER A N 1
ATOM 826 C CA . SER A 1 105 ? 10.254 1.103 -24.607 1.00 84.56 105 SER A CA 1
ATOM 827 C C . SER A 1 105 ? 9.831 1.302 -26.064 1.00 84.56 105 SER A C 1
ATOM 829 O O . SER A 1 105 ? 10.263 0.559 -26.947 1.00 84.56 105 SER A O 1
ATOM 831 N N . MET A 1 106 ? 9.034 2.342 -26.337 1.00 86.44 106 MET A N 1
ATOM 832 C CA . MET A 1 106 ? 8.577 2.671 -27.691 1.00 86.44 106 MET A CA 1
ATOM 833 C C . MET A 1 106 ? 9.749 3.019 -28.608 1.00 86.44 106 MET A C 1
ATOM 835 O O . MET A 1 106 ? 9.805 2.545 -29.741 1.00 86.44 106 MET A O 1
ATOM 839 N N . LEU A 1 107 ? 10.709 3.804 -28.113 1.00 85.69 107 LEU A N 1
ATOM 840 C CA . LEU A 1 107 ? 11.892 4.182 -28.881 1.00 85.69 107 LEU A CA 1
ATOM 841 C C . LEU A 1 107 ? 12.773 2.964 -29.188 1.00 85.69 107 LEU A C 1
ATOM 843 O O . LEU A 1 107 ? 13.285 2.840 -30.298 1.00 85.69 107 LEU A O 1
ATOM 847 N N . THR A 1 108 ? 12.895 2.032 -28.238 1.00 83.56 108 THR A N 1
ATOM 848 C CA . THR A 1 108 ? 13.605 0.763 -28.444 1.00 83.56 108 THR A CA 1
ATOM 849 C C . THR A 1 108 ? 12.937 -0.054 -29.539 1.00 83.56 108 THR A C 1
ATOM 851 O O . THR A 1 108 ? 13.620 -0.450 -30.476 1.00 83.56 108 THR A O 1
ATOM 854 N N . MET A 1 109 ? 11.615 -0.244 -29.485 1.00 82.81 109 MET A N 1
ATOM 855 C CA . MET A 1 109 ? 10.882 -0.979 -30.524 1.00 82.81 109 MET A CA 1
ATOM 856 C C . MET A 1 109 ? 10.991 -0.325 -31.905 1.00 82.81 109 MET A C 1
ATOM 858 O O . MET A 1 109 ? 11.173 -1.028 -32.897 1.00 82.81 109 MET A O 1
ATOM 862 N N . LEU A 1 110 ? 10.917 1.008 -31.973 1.00 84.75 110 LEU A N 1
ATOM 863 C CA . LEU A 1 110 ? 11.017 1.755 -33.228 1.00 84.75 110 LEU A CA 1
ATOM 864 C C . LEU A 1 110 ? 12.409 1.623 -33.862 1.00 84.75 110 LEU A C 1
ATOM 866 O O . LEU A 1 110 ? 12.528 1.447 -35.072 1.00 84.75 110 LEU A O 1
ATOM 870 N N . LEU A 1 111 ? 13.466 1.723 -33.054 1.00 83.00 111 LEU A N 1
ATOM 871 C CA . LEU A 1 111 ? 14.841 1.805 -33.547 1.00 83.00 111 LEU A CA 1
ATOM 872 C C . LEU A 1 111 ? 15.533 0.441 -33.655 1.00 83.00 111 LEU A C 1
ATOM 874 O O . LEU A 1 111 ? 16.551 0.358 -34.341 1.00 83.00 111 LEU A O 1
ATOM 878 N N . TRP A 1 112 ? 14.979 -0.622 -33.051 1.00 78.44 112 TRP A N 1
ATOM 879 C CA . TRP A 1 112 ? 15.589 -1.961 -33.004 1.00 78.44 112 TRP A CA 1
ATOM 880 C C . TRP A 1 112 ? 15.983 -2.498 -34.383 1.00 78.44 112 TRP A C 1
ATOM 882 O O . TRP A 1 112 ? 17.075 -3.026 -34.561 1.00 78.44 112 TRP A O 1
ATOM 892 N N . ASN A 1 113 ? 15.103 -2.320 -35.369 1.00 74.31 113 ASN A N 1
ATOM 893 C CA . ASN A 1 113 ? 15.294 -2.846 -36.722 1.00 74.31 113 ASN A CA 1
ATOM 894 C C . ASN A 1 113 ? 15.771 -1.789 -37.731 1.00 74.31 113 ASN A C 1
ATOM 896 O O . ASN A 1 113 ? 16.101 -2.135 -38.861 1.00 74.31 113 ASN A O 1
ATOM 900 N N . VAL A 1 114 ? 15.782 -0.507 -37.348 1.00 78.50 114 VAL A N 1
ATOM 901 C CA . VAL A 1 114 ? 16.104 0.614 -38.250 1.00 78.50 114 VAL A CA 1
ATOM 902 C C . VAL A 1 114 ? 17.573 1.018 -38.128 1.00 78.50 114 VAL A C 1
ATOM 904 O O . VAL A 1 114 ? 18.206 1.348 -39.129 1.00 78.50 114 VAL A O 1
ATOM 907 N N . TYR A 1 115 ? 18.138 0.953 -36.920 1.00 74.69 115 TYR A N 1
ATOM 908 C CA . TYR A 1 115 ? 19.526 1.324 -36.654 1.00 74.69 115 TYR A CA 1
ATOM 909 C C . TYR A 1 115 ? 20.248 0.185 -35.927 1.00 74.69 115 TYR A C 1
ATOM 911 O O . TYR A 1 115 ? 20.157 0.108 -34.703 1.00 74.69 115 TYR A O 1
ATOM 919 N N . PRO A 1 116 ? 21.023 -0.662 -36.633 1.00 72.81 116 PRO A N 1
ATOM 920 C CA . PRO A 1 116 ? 21.727 -1.807 -36.048 1.00 72.81 116 PRO A CA 1
ATOM 921 C C . PRO A 1 116 ? 23.003 -1.386 -35.295 1.00 72.81 116 PRO A C 1
ATOM 923 O O . PRO A 1 116 ? 24.045 -2.038 -35.363 1.00 72.81 116 PRO A O 1
ATOM 926 N N . SER A 1 117 ? 22.968 -0.250 -34.601 1.00 83.69 117 SER A N 1
ATOM 927 C CA . SER A 1 117 ? 24.095 0.230 -33.809 1.00 83.69 117 SER A CA 1
ATOM 928 C C . SER A 1 117 ? 24.013 -0.340 -32.396 1.00 83.69 117 SER A C 1
ATOM 930 O O . SER A 1 117 ? 23.163 0.064 -31.601 1.00 83.69 117 SER A O 1
ATOM 932 N N . ALA A 1 118 ? 24.951 -1.226 -32.058 1.00 82.50 118 ALA A N 1
ATOM 933 C CA . ALA A 1 118 ? 25.045 -1.836 -30.730 1.00 82.50 118 ALA A CA 1
ATOM 934 C C . ALA A 1 118 ? 25.105 -0.796 -29.593 1.00 82.50 118 ALA A C 1
ATOM 936 O O . ALA A 1 118 ? 24.505 -0.993 -28.539 1.00 82.50 118 ALA A O 1
ATOM 937 N N . LEU A 1 119 ? 25.772 0.341 -29.827 1.00 85.69 119 LEU A N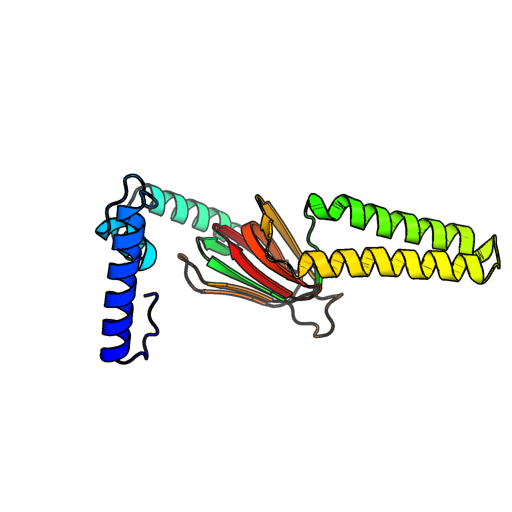 1
ATOM 938 C CA . LEU A 1 119 ? 25.864 1.433 -28.856 1.00 85.69 119 LEU A CA 1
ATOM 939 C C . LEU A 1 119 ? 24.494 2.055 -28.540 1.00 85.69 119 LEU A C 1
ATOM 941 O O . LEU A 1 119 ? 24.197 2.309 -27.376 1.00 85.69 119 LEU A O 1
ATOM 945 N N . LEU A 1 120 ? 23.645 2.269 -29.549 1.00 84.50 120 LEU A N 1
ATOM 946 C CA . LEU A 1 120 ? 22.300 2.816 -29.350 1.00 84.50 120 LEU A CA 1
ATOM 947 C C . LEU A 1 120 ? 21.430 1.845 -28.553 1.00 84.50 120 LEU A C 1
ATOM 949 O O . LEU A 1 120 ? 20.790 2.259 -27.591 1.00 84.50 120 LEU A O 1
ATOM 953 N N . HIS A 1 121 ? 21.441 0.555 -28.904 1.00 83.00 121 HIS A N 1
ATOM 954 C CA . HIS A 1 121 ? 20.690 -0.452 -28.151 1.00 83.00 121 HIS A CA 1
ATOM 955 C C . HIS A 1 121 ? 21.158 -0.532 -26.698 1.00 83.00 121 HIS A C 1
ATOM 957 O O . HIS A 1 121 ? 20.321 -0.623 -25.801 1.00 83.00 121 HIS A O 1
ATOM 963 N N . LEU A 1 122 ? 22.469 -0.429 -26.447 1.00 86.31 122 LEU A N 1
ATOM 964 C CA . LEU A 1 122 ? 23.012 -0.375 -25.091 1.00 86.31 122 LEU A CA 1
ATOM 965 C C . LEU A 1 122 ? 22.490 0.849 -24.328 1.00 86.31 122 LEU A C 1
ATOM 967 O O . LEU A 1 122 ? 21.989 0.693 -23.218 1.00 86.31 122 LEU A O 1
ATOM 971 N N . ILE A 1 123 ? 22.554 2.046 -24.920 1.00 87.56 123 ILE A N 1
ATOM 972 C CA . ILE A 1 123 ? 22.070 3.285 -24.288 1.00 87.56 123 ILE A CA 1
ATOM 973 C C . ILE A 1 123 ? 20.577 3.183 -23.957 1.00 87.56 123 ILE A C 1
ATOM 975 O O . ILE A 1 123 ? 20.177 3.515 -22.841 1.00 87.56 123 ILE A O 1
ATOM 979 N N . LEU A 1 124 ? 19.752 2.702 -24.890 1.00 86.69 124 LEU A N 1
ATOM 980 C CA . LEU A 1 124 ? 18.309 2.547 -24.677 1.00 86.69 124 LEU A CA 1
ATOM 981 C C . LEU A 1 124 ? 17.998 1.520 -23.588 1.00 86.69 124 LEU A C 1
ATOM 983 O O . LEU A 1 124 ? 17.178 1.786 -22.712 1.00 86.69 124 LEU A O 1
ATOM 987 N N . THR A 1 125 ? 18.709 0.392 -23.592 1.00 85.19 125 THR A N 1
ATOM 988 C CA . THR A 1 125 ? 18.560 -0.664 -22.582 1.00 85.19 125 THR A CA 1
ATOM 989 C C . THR A 1 125 ? 18.950 -0.154 -21.194 1.00 85.19 125 THR A C 1
ATOM 991 O O . THR A 1 125 ? 18.197 -0.317 -20.237 1.00 85.19 125 THR A O 1
ATOM 994 N N . VAL A 1 126 ? 20.096 0.524 -21.073 1.00 88.62 126 VAL A N 1
ATOM 995 C CA . VAL A 1 126 ? 20.543 1.134 -19.810 1.00 88.62 126 VAL A CA 1
ATOM 996 C C . VAL A 1 126 ? 19.557 2.204 -19.337 1.00 88.62 126 VAL A C 1
ATOM 998 O O . VAL A 1 126 ? 19.225 2.235 -18.155 1.00 88.62 126 VAL A O 1
ATOM 1001 N N . SER A 1 127 ? 19.039 3.040 -20.241 1.00 87.31 127 SER A N 1
ATOM 1002 C CA . SER A 1 127 ? 18.045 4.069 -19.903 1.00 87.31 127 SER A CA 1
ATOM 1003 C C . SER A 1 127 ? 16.745 3.451 -19.390 1.00 87.31 127 SER A C 1
ATOM 1005 O O . SER A 1 127 ? 16.211 3.901 -18.379 1.00 87.31 127 SER A O 1
ATOM 1007 N N . PHE A 1 128 ? 16.259 2.387 -20.038 1.00 87.25 128 PHE A N 1
ATOM 1008 C CA . PHE A 1 128 ? 15.089 1.638 -19.583 1.00 87.25 128 PHE A CA 1
ATOM 1009 C C . PHE A 1 128 ? 15.298 1.106 -18.160 1.00 87.25 128 PHE A C 1
ATOM 1011 O O . PHE A 1 128 ? 14.495 1.387 -17.268 1.00 87.25 128 PHE A O 1
ATOM 1018 N N . TYR A 1 129 ? 16.417 0.417 -17.911 1.00 86.19 129 TYR A N 1
ATOM 1019 C CA . TYR A 1 129 ? 16.726 -0.101 -16.578 1.00 86.19 129 TYR A CA 1
ATOM 1020 C C . TYR A 1 129 ? 16.917 1.001 -15.538 1.00 86.19 129 TYR A C 1
ATOM 1022 O O . TYR A 1 129 ? 16.553 0.798 -14.385 1.00 86.19 129 TYR A O 1
ATOM 1030 N N . PHE A 1 130 ? 17.431 2.170 -15.921 1.00 88.31 130 PHE A N 1
ATOM 1031 C CA . PHE A 1 130 ? 17.530 3.319 -15.027 1.00 88.31 130 PHE A CA 1
ATOM 1032 C C . PHE A 1 130 ? 16.148 3.803 -14.567 1.00 88.31 130 PHE A C 1
ATOM 1034 O O . PHE A 1 130 ? 15.938 3.979 -13.368 1.00 88.31 130 PHE A O 1
ATOM 1041 N N . PHE A 1 131 ? 15.185 3.962 -15.484 1.00 85.62 131 PHE A N 1
ATOM 1042 C CA . PHE A 1 131 ? 13.818 4.358 -15.118 1.00 85.62 131 PHE A CA 1
ATOM 1043 C C . PHE A 1 131 ? 13.120 3.301 -14.261 1.00 85.62 131 PHE A C 1
ATOM 1045 O O . PHE A 1 131 ? 12.491 3.644 -13.261 1.00 85.62 131 PHE A O 1
ATOM 1052 N N . VAL A 1 132 ? 13.277 2.023 -14.611 1.00 82.50 132 VAL A N 1
ATOM 1053 C CA . VAL A 1 132 ? 12.718 0.897 -13.849 1.00 82.50 132 VAL A CA 1
ATOM 1054 C C . VAL A 1 132 ? 13.336 0.810 -12.449 1.00 82.50 132 VAL A C 1
ATOM 1056 O O . VAL A 1 132 ? 12.619 0.682 -11.460 1.00 82.50 132 VAL A O 1
ATOM 1059 N N . ALA A 1 133 ? 14.657 0.936 -12.325 1.00 82.12 133 ALA A N 1
ATOM 1060 C CA . ALA A 1 133 ? 15.335 0.933 -11.031 1.00 82.12 133 ALA A CA 1
ATOM 1061 C C . ALA A 1 133 ? 14.947 2.151 -10.182 1.00 82.12 133 ALA A C 1
ATOM 1063 O O . ALA A 1 133 ? 14.705 2.010 -8.985 1.00 82.12 133 ALA A O 1
ATOM 1064 N N . GLY A 1 134 ? 14.841 3.333 -10.796 1.00 81.75 134 GLY A N 1
ATOM 1065 C CA . GLY A 1 134 ? 14.362 4.546 -10.135 1.00 81.75 134 GLY A CA 1
ATOM 1066 C C . GLY A 1 134 ? 12.938 4.393 -9.605 1.00 81.75 134 GLY A C 1
ATOM 1067 O O . GLY A 1 134 ? 12.666 4.797 -8.476 1.00 81.75 134 GLY A O 1
ATOM 1068 N N . TRP A 1 135 ? 12.057 3.749 -10.378 1.00 78.31 135 TRP A N 1
ATOM 1069 C CA . TRP A 1 135 ? 10.704 3.400 -9.942 1.00 78.31 135 TRP A CA 1
ATOM 1070 C C . TRP A 1 135 ? 10.759 2.532 -8.687 1.00 78.31 135 TRP A C 1
ATOM 1072 O O . TRP A 1 135 ? 10.258 2.928 -7.641 1.00 78.31 135 TRP A O 1
ATOM 1082 N N . PHE A 1 136 ? 11.467 1.402 -8.742 1.00 75.75 136 PHE A N 1
ATOM 1083 C CA . PHE A 1 136 ? 11.561 0.494 -7.599 1.00 75.75 136 PHE A CA 1
ATOM 1084 C C . PHE A 1 136 ? 12.170 1.135 -6.351 1.00 75.75 136 PHE A C 1
ATOM 1086 O O . PHE A 1 136 ? 11.714 0.866 -5.242 1.00 75.75 136 PHE A O 1
ATOM 1093 N N . LEU A 1 137 ? 13.173 2.000 -6.506 1.00 78.38 137 LEU A N 1
ATOM 1094 C CA . LEU A 1 137 ? 13.783 2.696 -5.375 1.00 78.38 137 LEU A CA 1
ATOM 1095 C C . LEU A 1 137 ? 12.790 3.620 -4.667 1.00 78.38 137 LEU A C 1
ATOM 1097 O O . LEU A 1 137 ? 12.733 3.610 -3.437 1.00 78.38 137 LEU A O 1
ATOM 1101 N N . LEU A 1 138 ? 11.981 4.380 -5.408 1.00 74.75 138 LEU A N 1
ATOM 1102 C CA . LEU A 1 138 ? 10.966 5.242 -4.796 1.00 74.75 138 LEU A CA 1
ATOM 1103 C C . LEU A 1 138 ? 9.876 4.438 -4.079 1.00 74.75 138 LEU A C 1
ATOM 1105 O O . LEU A 1 138 ? 9.352 4.896 -3.064 1.00 74.75 138 LEU A O 1
ATOM 1109 N N . ASP A 1 139 ? 9.579 3.231 -4.551 1.00 72.31 139 ASP A N 1
ATOM 1110 C CA . ASP A 1 139 ? 8.539 2.371 -3.976 1.00 72.31 139 ASP A CA 1
ATOM 1111 C C . ASP A 1 139 ? 8.932 1.849 -2.593 1.00 72.31 139 ASP A C 1
ATOM 1113 O O . ASP A 1 139 ? 8.094 1.748 -1.691 1.00 72.31 139 ASP A O 1
ATOM 1117 N N . THR A 1 140 ? 10.234 1.608 -2.400 1.00 72.38 140 THR A N 1
ATOM 1118 C CA . THR A 1 140 ? 10.785 1.165 -1.113 1.00 72.38 140 THR A CA 1
ATOM 1119 C C . THR A 1 140 ? 10.722 2.228 -0.014 1.00 72.38 140 THR A C 1
ATOM 1121 O O . THR A 1 140 ? 10.832 1.890 1.167 1.00 72.38 140 THR A O 1
ATOM 1124 N N . ILE A 1 141 ? 10.523 3.502 -0.367 1.00 78.62 141 ILE A N 1
ATOM 1125 C CA . ILE A 1 141 ? 10.415 4.596 0.599 1.00 78.62 141 ILE A CA 1
ATOM 1126 C C . ILE A 1 141 ? 8.959 4.700 1.062 1.00 78.62 141 ILE A C 1
ATOM 1128 O O . ILE A 1 141 ? 8.076 4.886 0.222 1.00 78.62 141 ILE A O 1
ATOM 1132 N N . PRO A 1 142 ? 8.682 4.640 2.381 1.00 76.69 142 PRO A N 1
ATOM 1133 C CA . PRO A 1 142 ? 7.331 4.810 2.887 1.00 76.69 142 PRO A CA 1
ATOM 1134 C C . PRO A 1 142 ? 6.733 6.144 2.443 1.00 76.69 142 PRO A C 1
ATOM 1136 O O . PRO A 1 142 ? 7.277 7.206 2.745 1.00 76.69 142 PRO A O 1
ATOM 1139 N N . HIS A 1 143 ? 5.596 6.094 1.760 1.00 77.00 143 HIS A N 1
ATOM 1140 C CA . HIS A 1 143 ? 4.928 7.282 1.237 1.00 77.00 143 HIS A CA 1
ATOM 1141 C C . HIS A 1 143 ? 3.442 7.262 1.566 1.00 77.00 143 HIS A C 1
ATOM 1143 O O . HIS A 1 143 ? 2.831 6.200 1.669 1.00 77.00 143 HIS A O 1
ATOM 1149 N N . THR A 1 144 ? 2.872 8.454 1.737 1.00 78.38 144 THR A N 1
ATOM 1150 C CA . THR A 1 144 ? 1.456 8.647 2.055 1.00 78.38 144 THR A CA 1
ATOM 1151 C C . THR A 1 144 ? 0.680 9.019 0.799 1.00 78.38 144 THR A C 1
ATOM 1153 O O . THR A 1 144 ? 1.066 9.919 0.059 1.00 78.38 144 THR A O 1
ATOM 1156 N N . THR A 1 145 ? -0.446 8.353 0.588 1.00 72.44 145 THR A N 1
ATOM 1157 C CA . THR A 1 145 ? -1.349 8.536 -0.553 1.00 72.44 145 THR A CA 1
ATOM 1158 C C . THR A 1 145 ? -2.663 9.130 -0.075 1.00 72.44 145 THR A C 1
ATOM 1160 O O . THR A 1 145 ? -3.126 8.809 1.014 1.00 72.44 145 THR A O 1
ATOM 1163 N N . THR A 1 146 ? -3.304 9.980 -0.878 1.00 75.94 146 THR A N 1
ATOM 1164 C CA . THR A 1 146 ? -4.666 10.445 -0.568 1.00 75.94 146 THR A CA 1
ATOM 1165 C C . THR A 1 146 ? -5.686 9.358 -0.895 1.00 75.94 146 THR A C 1
ATOM 1167 O O . THR A 1 146 ? -6.490 8.997 -0.039 1.00 75.94 146 THR A O 1
ATOM 1170 N N . ILE A 1 147 ? -5.609 8.800 -2.105 1.00 78.06 147 ILE A N 1
ATOM 1171 C CA . ILE A 1 147 ? -6.397 7.657 -2.574 1.00 78.06 147 ILE A CA 1
ATOM 1172 C C . ILE A 1 147 ? -5.441 6.734 -3.333 1.00 78.06 147 ILE A C 1
ATOM 1174 O O . ILE A 1 147 ? -4.655 7.215 -4.149 1.00 78.06 147 ILE A O 1
ATOM 1178 N N . GLY A 1 148 ? -5.499 5.434 -3.061 1.00 76.19 148 GLY A N 1
ATOM 1179 C CA . GLY A 1 148 ? -4.759 4.410 -3.793 1.00 76.19 148 GLY A CA 1
ATOM 1180 C C . GLY A 1 148 ? -5.716 3.381 -4.375 1.00 76.19 148 GLY A C 1
ATOM 1181 O O . GLY A 1 148 ? -6.541 2.838 -3.641 1.00 76.19 148 GLY A O 1
ATOM 1182 N N . ARG A 1 149 ? -5.601 3.111 -5.677 1.00 83.81 149 ARG A N 1
ATOM 1183 C CA . ARG A 1 149 ? -6.200 1.934 -6.313 1.00 83.81 149 ARG A CA 1
ATOM 1184 C C . ARG A 1 149 ? -5.122 0.866 -6.438 1.00 83.81 149 ARG A C 1
ATOM 1186 O O . ARG A 1 149 ? -4.003 1.180 -6.835 1.00 83.81 149 ARG A O 1
ATOM 1193 N N . TRP A 1 150 ? -5.482 -0.361 -6.104 1.00 83.50 150 TRP A N 1
ATOM 1194 C CA . TRP A 1 150 ? -4.604 -1.516 -6.101 1.00 83.50 150 TRP A CA 1
ATOM 1195 C C . TRP A 1 150 ? -5.260 -2.586 -6.956 1.00 83.50 150 TRP A C 1
ATOM 1197 O O . TRP A 1 150 ? -6.270 -3.159 -6.550 1.00 83.50 150 TRP A O 1
ATOM 1207 N N . ASP A 1 151 ? -4.682 -2.827 -8.125 1.00 84.56 151 ASP A N 1
ATOM 1208 C CA . ASP A 1 151 ? -5.015 -3.995 -8.930 1.00 84.56 151 ASP A CA 1
ATOM 1209 C C . ASP A 1 151 ? -3.985 -5.075 -8.612 1.00 84.56 151 ASP A C 1
ATOM 1211 O O . ASP A 1 151 ? -2.779 -4.852 -8.775 1.00 84.56 151 ASP A O 1
ATOM 1215 N N . ILE A 1 152 ? -4.449 -6.176 -8.027 1.00 85.50 152 ILE A N 1
ATOM 1216 C CA . ILE A 1 152 ? -3.595 -7.239 -7.508 1.00 85.50 152 ILE A CA 1
ATOM 1217 C C . ILE A 1 152 ? -3.913 -8.497 -8.293 1.00 85.50 152 ILE A C 1
ATOM 1219 O O . ILE A 1 152 ? -4.875 -9.210 -7.994 1.00 85.50 152 ILE A O 1
ATOM 1223 N N . ASP A 1 153 ? -3.076 -8.747 -9.290 1.00 81.12 153 ASP A N 1
ATOM 1224 C CA . ASP A 1 153 ? -3.295 -9.802 -10.266 1.00 81.12 153 ASP A CA 1
ATOM 1225 C C . ASP A 1 153 ? -2.455 -11.049 -9.960 1.00 81.12 153 ASP A C 1
ATOM 1227 O O . ASP A 1 153 ? -1.311 -10.977 -9.482 1.00 81.12 153 ASP A O 1
ATOM 1231 N N . GLN A 1 154 ? -3.053 -12.206 -10.227 1.00 79.50 154 GLN A N 1
ATOM 1232 C CA . GLN A 1 154 ? -2.444 -13.518 -10.099 1.00 79.50 154 GLN A CA 1
ATOM 1233 C C . GLN A 1 154 ? -1.540 -13.839 -11.290 1.00 79.50 154 GLN A C 1
ATOM 1235 O O . GLN A 1 154 ? -0.487 -14.447 -11.086 1.00 79.50 154 GLN A O 1
ATOM 1240 N N . ASP A 1 155 ? -1.900 -13.398 -12.497 1.00 72.94 155 ASP A N 1
ATOM 1241 C CA . ASP A 1 155 ? -1.242 -13.812 -13.747 1.00 72.94 155 ASP A CA 1
ATOM 1242 C C . ASP A 1 155 ? 0.226 -13.375 -13.837 1.00 72.94 155 ASP A C 1
ATOM 1244 O O . ASP A 1 155 ? 1.057 -14.037 -14.460 1.00 72.94 155 ASP A O 1
ATOM 1248 N N . TYR A 1 156 ? 0.575 -12.290 -13.147 1.00 67.12 156 TYR A N 1
ATOM 1249 C CA . TYR A 1 156 ? 1.923 -11.722 -13.134 1.00 67.12 156 TYR A CA 1
ATOM 1250 C C . TYR A 1 156 ? 2.675 -11.990 -11.819 1.00 67.12 156 TYR A C 1
ATOM 1252 O O . TYR A 1 156 ? 3.750 -11.426 -11.596 1.00 67.12 156 TYR A O 1
ATOM 1260 N N . TYR A 1 157 ? 2.138 -12.846 -10.935 1.00 72.50 157 TYR A N 1
ATOM 1261 C CA . TYR A 1 157 ? 2.757 -13.172 -9.649 1.00 72.50 157 TYR A CA 1
ATOM 1262 C C . TYR A 1 157 ? 3.383 -14.580 -9.638 1.00 72.50 157 TYR A C 1
ATOM 1264 O O . TYR A 1 157 ? 2.658 -15.568 -9.755 1.00 72.50 157 TYR A O 1
ATOM 1272 N N . PRO A 1 158 ? 4.703 -14.733 -9.385 1.00 66.69 158 PRO A N 1
ATOM 1273 C CA . PRO A 1 158 ? 5.400 -16.019 -9.526 1.00 66.69 158 PRO A CA 1
ATOM 1274 C C . PRO A 1 158 ? 4.870 -17.172 -8.666 1.00 66.69 158 PRO A C 1
ATOM 1276 O O . PRO A 1 158 ? 5.101 -18.331 -8.995 1.00 66.69 158 PRO A O 1
ATOM 1279 N N . SER A 1 159 ? 4.201 -16.879 -7.545 1.00 69.69 159 SER A N 1
ATOM 1280 C CA . SER A 1 159 ? 3.651 -17.924 -6.668 1.00 69.69 159 SER A CA 1
ATOM 1281 C C . SER A 1 159 ? 2.221 -18.341 -7.025 1.00 69.69 159 SER A C 1
ATOM 1283 O O . SER A 1 159 ? 1.720 -19.308 -6.457 1.00 69.69 159 SER A O 1
ATOM 1285 N N . GLY A 1 160 ? 1.551 -17.608 -7.924 1.00 69.94 160 GLY A N 1
ATOM 1286 C CA . GLY A 1 160 ? 0.172 -17.874 -8.332 1.00 69.94 160 GLY A CA 1
ATOM 1287 C C . GLY A 1 160 ? -0.877 -17.694 -7.229 1.00 69.94 160 GLY A C 1
ATOM 1288 O O . GLY A 1 160 ? -2.028 -18.050 -7.438 1.00 69.94 160 GLY A O 1
ATOM 1289 N N . VAL A 1 161 ? -0.529 -17.162 -6.052 1.00 78.81 161 VAL A N 1
ATOM 1290 C CA . VAL A 1 161 ? -1.497 -16.916 -4.972 1.00 78.81 161 VAL A CA 1
ATOM 1291 C C . VAL A 1 161 ? -1.429 -15.464 -4.542 1.00 78.81 161 VAL A C 1
ATOM 1293 O O . VAL A 1 161 ? -0.489 -15.051 -3.864 1.00 78.81 161 VAL A O 1
ATOM 1296 N N . VAL A 1 162 ? -2.451 -14.692 -4.898 1.00 88.19 162 VAL A N 1
ATOM 1297 C CA . VAL A 1 162 ? -2.608 -13.327 -4.396 1.00 88.19 162 VAL A CA 1
ATOM 1298 C C . VAL A 1 162 ? -3.381 -13.302 -3.088 1.00 88.19 162 VAL A C 1
ATOM 1300 O O . VAL A 1 162 ? -4.203 -14.179 -2.797 1.00 88.19 162 VAL A O 1
ATOM 1303 N N . SER A 1 163 ? -3.134 -12.271 -2.289 1.00 90.31 163 SER A N 1
ATOM 1304 C CA . SER A 1 163 ? -3.885 -12.049 -1.062 1.00 90.31 163 SER A CA 1
ATOM 1305 C C . SER A 1 163 ? -3.900 -10.589 -0.652 1.00 90.31 163 SER A C 1
ATOM 1307 O O . SER A 1 163 ? -2.862 -9.932 -0.707 1.00 90.31 163 SER A O 1
ATOM 1309 N N . VAL A 1 164 ? -5.029 -10.129 -0.117 1.00 92.06 164 VAL A N 1
ATOM 1310 C CA . VAL A 1 164 ? -5.120 -8.878 0.640 1.00 92.06 164 VAL A CA 1
ATOM 1311 C C . VAL A 1 164 ? -5.583 -9.181 2.050 1.00 92.06 164 VAL A C 1
ATOM 1313 O O . VAL A 1 164 ? -6.685 -9.678 2.282 1.00 92.06 164 VAL A O 1
ATOM 1316 N N . TYR A 1 165 ? -4.732 -8.836 3.003 1.00 92.38 165 TYR A N 1
ATOM 1317 C CA . TYR A 1 165 ? -4.973 -8.951 4.424 1.00 92.38 165 TYR A CA 1
ATOM 1318 C C . TYR A 1 165 ? -5.126 -7.566 5.041 1.00 92.38 165 TYR A C 1
ATOM 1320 O O . TYR A 1 165 ? -4.264 -6.698 4.882 1.00 92.38 165 TYR A O 1
ATOM 1328 N N . THR A 1 166 ? -6.195 -7.381 5.814 1.00 91.25 166 THR A N 1
ATOM 1329 C CA . THR A 1 166 ? -6.388 -6.162 6.599 1.00 91.25 166 THR A CA 1
ATOM 1330 C C . THR A 1 166 ? -6.731 -6.479 8.046 1.00 91.25 166 THR A C 1
ATOM 1332 O O . THR A 1 166 ? -7.498 -7.397 8.355 1.00 91.25 166 THR A O 1
ATOM 1335 N N . LEU A 1 167 ? -6.150 -5.704 8.959 1.00 87.62 167 LEU A N 1
ATOM 1336 C CA . LEU A 1 167 ? -6.436 -5.784 10.387 1.00 87.62 167 LEU A CA 1
ATOM 1337 C C . LEU A 1 167 ? -6.680 -4.384 10.931 1.00 87.62 167 LEU A C 1
ATOM 1339 O O . LEU A 1 167 ? -5.745 -3.597 11.060 1.00 87.62 167 LEU A O 1
ATOM 1343 N N . GLY A 1 168 ? -7.931 -4.090 11.265 1.00 83.19 168 GLY A N 1
ATOM 1344 C CA . GLY A 1 168 ? -8.348 -2.777 11.742 1.00 83.19 168 GLY A CA 1
ATOM 1345 C C . GLY A 1 168 ? -9.579 -2.841 12.628 1.00 83.19 168 GLY A C 1
ATOM 1346 O O . GLY A 1 168 ? -9.873 -3.863 13.255 1.00 83.19 168 GLY A O 1
ATOM 1347 N N . LEU A 1 169 ? -10.305 -1.730 12.686 1.00 77.50 169 LEU A N 1
ATOM 1348 C CA . LEU A 1 169 ? -11.449 -1.549 13.581 1.00 77.50 169 LEU A CA 1
ATOM 1349 C C . LEU A 1 169 ? -12.627 -2.468 13.262 1.00 77.50 169 LEU A C 1
ATOM 1351 O O . LEU A 1 169 ? -13.373 -2.830 14.170 1.00 77.50 169 LEU A O 1
ATOM 1355 N N . LEU A 1 170 ? -12.772 -2.885 12.002 1.00 76.56 170 LEU A N 1
ATOM 1356 C CA . LEU A 1 170 ? -13.817 -3.819 11.567 1.00 76.56 170 LEU A CA 1
ATOM 1357 C C . LEU A 1 170 ? -13.355 -5.286 11.632 1.00 76.56 170 LEU A C 1
ATOM 1359 O O . LEU A 1 170 ? -13.984 -6.180 11.061 1.00 76.56 170 LEU A O 1
ATOM 1363 N N . GLY A 1 171 ? -12.263 -5.541 12.358 1.00 77.06 171 GLY A N 1
ATOM 1364 C CA . GLY A 1 171 ? -11.698 -6.863 12.585 1.00 77.06 171 GLY A CA 1
ATOM 1365 C C . GLY A 1 171 ? -10.689 -7.282 11.519 1.00 77.06 171 GLY A C 1
ATOM 1366 O O . GLY A 1 171 ? -10.181 -6.471 10.741 1.00 77.06 171 GLY A O 1
ATOM 1367 N N . LYS A 1 172 ? -10.369 -8.577 11.528 1.00 86.38 172 LYS A N 1
ATOM 1368 C CA . LYS A 1 172 ? -9.497 -9.214 10.540 1.00 86.38 172 LYS A CA 1
ATOM 1369 C C . LYS A 1 172 ? -10.303 -9.539 9.286 1.00 86.38 172 LYS A C 1
ATOM 1371 O O . LYS A 1 172 ? -11.348 -10.183 9.382 1.00 86.38 172 LYS A O 1
ATOM 1376 N N . LYS A 1 173 ? -9.792 -9.140 8.126 1.00 89.88 173 LYS A N 1
ATOM 1377 C CA . LYS A 1 173 ? -10.327 -9.492 6.809 1.00 89.88 173 LYS A CA 1
ATOM 1378 C C . LYS A 1 173 ? -9.194 -10.036 5.946 1.00 89.88 173 LYS A C 1
ATOM 1380 O O . LYS A 1 173 ? -8.060 -9.573 6.053 1.00 89.88 173 LYS A O 1
ATOM 1385 N N . ASN A 1 174 ? -9.491 -11.049 5.144 1.00 91.44 174 ASN A N 1
ATOM 1386 C CA . ASN A 1 174 ? -8.518 -11.670 4.256 1.00 91.44 174 ASN A CA 1
ATOM 1387 C C . ASN A 1 174 ? -9.235 -12.133 2.990 1.00 91.44 174 ASN A C 1
ATOM 1389 O O . ASN A 1 174 ? -10.193 -12.898 3.090 1.00 91.44 174 ASN A O 1
ATOM 1393 N N . ILE A 1 175 ? -8.774 -11.665 1.838 1.00 90.62 175 ILE A N 1
ATOM 1394 C CA . ILE A 1 175 ? -9.208 -12.134 0.521 1.00 90.62 175 ILE A CA 1
ATOM 1395 C C . ILE A 1 175 ? -8.010 -12.833 -0.106 1.00 90.62 175 ILE A C 1
ATOM 1397 O O . ILE A 1 175 ? -6.910 -12.288 -0.079 1.00 90.62 175 ILE A O 1
ATOM 1401 N N . THR A 1 176 ? -8.212 -14.040 -0.624 1.00 88.19 176 THR A N 1
ATOM 1402 C CA . THR A 1 176 ? -7.165 -14.856 -1.253 1.00 88.19 176 THR A CA 1
ATOM 1403 C C . THR A 1 176 ? -7.681 -15.473 -2.544 1.00 88.19 176 THR A C 1
ATOM 1405 O O . THR A 1 176 ? -8.799 -15.990 -2.543 1.00 88.19 176 THR A O 1
ATOM 1408 N N . GLY A 1 177 ? -6.833 -15.505 -3.574 1.00 79.62 177 GLY A N 1
ATOM 1409 C CA . GLY A 1 177 ? -7.135 -16.092 -4.885 1.00 79.62 177 GLY A CA 1
ATOM 1410 C C . GLY A 1 177 ? -7.824 -15.132 -5.860 1.00 79.62 177 GLY A C 1
ATOM 1411 O O . GLY A 1 177 ? -8.444 -14.158 -5.433 1.00 79.62 177 GLY A O 1
ATOM 1412 N N . GLY A 1 178 ? -7.706 -15.434 -7.159 1.00 82.75 178 GLY A N 1
ATOM 1413 C CA . GLY A 1 178 ? -8.250 -14.618 -8.251 1.00 82.75 178 GLY A CA 1
ATOM 1414 C C . GLY A 1 178 ? -7.504 -13.295 -8.424 1.00 82.75 178 GLY A C 1
ATOM 1415 O O . GLY A 1 178 ? -6.386 -13.156 -7.944 1.00 82.75 178 GLY A O 1
ATOM 1416 N N . SER A 1 179 ? -8.126 -12.318 -9.076 1.00 86.62 179 SER A N 1
ATOM 1417 C CA . SER A 1 179 ? -7.648 -10.929 -9.086 1.00 86.62 179 SER A CA 1
ATOM 1418 C C . SER A 1 179 ? -8.383 -10.149 -7.991 1.00 86.62 179 SER A C 1
ATOM 1420 O O . SER A 1 179 ? -9.571 -10.371 -7.742 1.00 86.62 179 SER A O 1
ATOM 1422 N N . ILE A 1 180 ? -7.693 -9.255 -7.282 1.00 89.38 180 ILE A N 1
ATOM 1423 C CA . ILE A 1 180 ? -8.278 -8.480 -6.178 1.00 89.38 180 ILE A CA 1
ATOM 1424 C C . ILE A 1 180 ? -8.187 -6.993 -6.510 1.00 89.38 180 ILE A C 1
ATOM 1426 O O . ILE A 1 180 ? -7.092 -6.466 -6.679 1.00 89.38 180 ILE A O 1
ATOM 1430 N N . ASP A 1 181 ? -9.334 -6.310 -6.524 1.00 88.94 181 ASP A N 1
ATOM 1431 C CA . ASP A 1 181 ? -9.389 -4.846 -6.585 1.00 88.94 181 ASP A CA 1
ATOM 1432 C C . ASP A 1 181 ? -9.504 -4.301 -5.161 1.00 88.94 181 ASP A C 1
ATOM 1434 O O . ASP A 1 181 ? -10.392 -4.692 -4.389 1.00 88.94 181 ASP A O 1
ATOM 1438 N N . ALA A 1 182 ? -8.601 -3.400 -4.791 1.00 89.31 182 ALA A N 1
ATOM 1439 C CA . ALA A 1 182 ? -8.657 -2.706 -3.517 1.00 89.31 182 ALA A CA 1
ATOM 1440 C C . ALA A 1 182 ? -8.500 -1.197 -3.691 1.00 89.31 182 ALA A C 1
ATOM 1442 O O . ALA A 1 182 ? -7.772 -0.699 -4.543 1.00 89.31 182 ALA A O 1
ATOM 1443 N N . TRP A 1 183 ? -9.177 -0.460 -2.821 1.00 87.25 183 TRP A N 1
ATOM 1444 C CA . TRP A 1 183 ? -9.175 0.991 -2.762 1.00 87.25 183 TRP A CA 1
ATOM 1445 C C . TRP A 1 183 ? -8.837 1.416 -1.347 1.00 87.25 183 TRP A C 1
ATOM 1447 O O . TRP A 1 183 ? -9.547 1.054 -0.408 1.00 87.25 183 TRP A O 1
ATOM 1457 N N . THR A 1 184 ? -7.769 2.186 -1.180 1.00 86.69 184 THR A N 1
ATOM 1458 C CA . THR A 1 184 ? -7.365 2.753 0.107 1.00 86.69 184 THR A CA 1
ATOM 1459 C C . THR A 1 184 ? -7.522 4.265 0.102 1.00 86.69 184 THR A C 1
ATOM 1461 O O . THR A 1 184 ? -7.354 4.928 -0.920 1.00 86.69 184 THR A O 1
ATOM 1464 N N . ILE A 1 185 ? -7.818 4.824 1.271 1.00 84.44 185 ILE A N 1
ATOM 1465 C CA . ILE A 1 185 ? -7.749 6.264 1.528 1.00 84.44 185 ILE A CA 1
ATOM 1466 C C . ILE A 1 185 ? -6.657 6.468 2.562 1.00 84.44 185 ILE A C 1
ATOM 1468 O O . ILE A 1 185 ? -6.705 5.825 3.612 1.00 84.44 185 ILE A O 1
ATOM 1472 N N . GLY A 1 186 ? -5.700 7.356 2.295 1.00 80.56 186 GLY A N 1
ATOM 1473 C CA . GLY A 1 186 ? -4.662 7.690 3.269 1.00 80.56 186 GLY A CA 1
ATOM 1474 C C . GLY A 1 186 ? -3.585 6.617 3.449 1.00 80.56 186 GLY A C 1
ATOM 1475 O O . GLY A 1 186 ? -3.030 6.538 4.542 1.00 80.56 186 GLY A O 1
ATOM 1476 N N . PHE A 1 187 ? -3.341 5.727 2.475 1.00 86.31 187 PHE A N 1
ATOM 1477 C CA . PHE A 1 187 ? -2.365 4.650 2.677 1.00 86.31 187 PHE A CA 1
ATOM 1478 C C . PHE A 1 187 ? -0.963 5.228 2.861 1.00 86.31 187 PHE A C 1
ATOM 1480 O O . PHE A 1 187 ? -0.498 5.975 2.004 1.00 86.31 187 PHE A O 1
ATOM 1487 N N . THR A 1 188 ? -0.300 4.838 3.946 1.00 87.12 188 THR A N 1
ATOM 1488 C CA . THR A 1 188 ? 1.101 5.124 4.236 1.00 87.12 188 THR A CA 1
ATOM 1489 C C . THR A 1 188 ? 1.855 3.816 4.382 1.00 87.12 188 THR A C 1
ATOM 1491 O O . THR A 1 188 ? 1.575 3.037 5.298 1.00 87.12 188 THR A O 1
ATOM 1494 N N . GLY A 1 189 ? 2.835 3.570 3.520 1.00 86.31 189 GLY A N 1
ATOM 1495 C CA . GLY A 1 189 ? 3.589 2.328 3.579 1.00 86.31 189 GLY A CA 1
ATOM 1496 C C . GLY A 1 189 ? 4.582 2.157 2.451 1.00 86.31 189 GLY A C 1
ATOM 1497 O O . GLY A 1 189 ? 4.820 3.073 1.669 1.00 86.31 189 GLY A O 1
ATOM 1498 N N . VAL A 1 190 ? 5.158 0.964 2.416 1.00 85.56 190 VAL A N 1
ATOM 1499 C CA . VAL A 1 190 ? 6.105 0.528 1.396 1.00 85.56 190 VAL A CA 1
ATOM 1500 C C . VAL A 1 190 ? 5.351 -0.273 0.352 1.00 85.56 190 VAL A C 1
ATOM 1502 O O . VAL A 1 190 ? 4.548 -1.148 0.693 1.00 85.56 190 VAL A O 1
ATOM 1505 N N . VAL A 1 191 ? 5.646 0.010 -0.909 1.00 81.62 191 VAL A N 1
ATOM 1506 C CA . VAL A 1 191 ? 5.181 -0.779 -2.044 1.00 81.62 191 VAL A CA 1
ATOM 1507 C C . VAL A 1 191 ? 6.409 -1.405 -2.687 1.00 81.62 191 VAL A C 1
ATOM 1509 O O . VAL A 1 191 ? 7.491 -0.841 -2.723 1.00 81.62 191 VAL A O 1
ATOM 1512 N N . ALA A 1 192 ? 6.281 -2.636 -3.118 1.00 76.44 192 ALA A N 1
ATOM 1513 C CA . ALA A 1 192 ? 7.266 -3.351 -3.896 1.00 76.44 192 ALA A CA 1
ATOM 1514 C C . ALA A 1 192 ? 6.478 -4.142 -4.945 1.00 76.44 192 ALA A C 1
ATOM 1516 O O . ALA A 1 192 ? 5.293 -4.409 -4.725 1.00 76.44 192 ALA A O 1
ATOM 1517 N N . PRO A 1 193 ? 7.108 -4.546 -6.062 1.00 69.69 193 PRO A N 1
ATOM 1518 C CA . PRO A 1 193 ? 6.412 -5.114 -7.223 1.00 69.69 193 PRO A CA 1
ATOM 1519 C C . PRO A 1 193 ? 5.409 -6.218 -6.882 1.00 69.69 193 PRO A C 1
ATOM 1521 O O . PRO A 1 193 ? 4.408 -6.386 -7.572 1.00 69.69 193 PRO A O 1
ATOM 1524 N N . PHE A 1 194 ? 5.676 -6.956 -5.801 1.00 79.69 194 PHE A N 1
ATOM 1525 C CA . PHE A 1 194 ? 4.847 -8.073 -5.387 1.00 79.69 194 PHE A CA 1
ATOM 1526 C C . PHE A 1 194 ? 4.237 -7.982 -3.990 1.00 79.69 194 PHE A C 1
ATOM 1528 O O . PHE A 1 194 ? 3.618 -8.941 -3.517 1.00 79.69 194 PHE A O 1
ATOM 1535 N N . ILE A 1 195 ? 4.485 -6.884 -3.279 1.00 85.06 195 ILE A N 1
ATOM 1536 C CA . ILE A 1 195 ? 4.066 -6.750 -1.890 1.00 85.06 195 ILE A CA 1
ATOM 1537 C C . ILE A 1 195 ? 3.840 -5.288 -1.528 1.00 85.06 195 ILE A C 1
ATOM 1539 O O . ILE A 1 195 ? 4.679 -4.438 -1.794 1.00 85.06 195 ILE A O 1
ATOM 1543 N N . ALA A 1 196 ? 2.722 -4.990 -0.879 1.00 87.56 196 ALA A N 1
ATOM 1544 C CA . ALA A 1 196 ? 2.473 -3.675 -0.305 1.00 87.56 196 ALA A CA 1
ATOM 1545 C C . ALA A 1 196 ? 2.165 -3.850 1.172 1.00 87.56 196 ALA A C 1
ATOM 1547 O O . ALA A 1 196 ? 1.314 -4.657 1.542 1.00 87.56 196 ALA A O 1
ATOM 1548 N N . ILE A 1 197 ? 2.872 -3.114 2.023 1.00 89.81 197 ILE A N 1
ATOM 1549 C CA . ILE A 1 197 ? 2.707 -3.178 3.473 1.00 89.81 197 ILE A CA 1
ATOM 1550 C C . ILE A 1 197 ? 2.608 -1.763 4.007 1.00 89.81 197 ILE A C 1
ATOM 1552 O O . ILE A 1 197 ? 3.499 -0.941 3.796 1.00 89.81 197 ILE A O 1
ATOM 1556 N N . GLY A 1 198 ? 1.555 -1.491 4.766 1.00 90.44 198 GLY A N 1
ATOM 1557 C CA . GLY A 1 198 ? 1.390 -0.184 5.370 1.00 90.44 198 GLY A CA 1
ATOM 1558 C C . GLY A 1 198 ? 0.186 -0.071 6.278 1.00 90.44 198 GLY A C 1
ATOM 1559 O O . GLY A 1 198 ? -0.385 -1.053 6.756 1.00 90.44 198 GLY A O 1
ATOM 1560 N N . PHE A 1 199 ? -0.184 1.172 6.517 1.00 89.94 199 PHE A N 1
ATOM 1561 C CA . PHE A 1 199 ? -1.358 1.573 7.263 1.00 89.94 199 PHE A CA 1
ATOM 1562 C C . PHE A 1 199 ? -2.301 2.325 6.331 1.00 89.94 199 PHE A C 1
ATOM 1564 O O . PHE A 1 199 ? -1.841 3.131 5.532 1.00 89.94 199 PHE A O 1
ATOM 1571 N N . CYS A 1 200 ? -3.609 2.114 6.446 1.00 86.62 200 CYS A N 1
ATOM 1572 C CA . CYS A 1 200 ? -4.593 2.968 5.787 1.00 86.62 200 CYS A CA 1
ATOM 1573 C C . CYS A 1 200 ? -5.771 3.299 6.723 1.00 86.62 200 CYS A C 1
ATOM 1575 O O . CYS A 1 200 ? -6.329 2.405 7.373 1.00 86.62 200 CYS A O 1
ATOM 1577 N N . PRO A 1 201 ? -6.180 4.580 6.795 1.00 84.50 201 PRO A N 1
ATOM 1578 C CA . PRO A 1 201 ? -7.410 5.012 7.450 1.00 84.50 201 PRO A CA 1
ATOM 1579 C C . PRO A 1 201 ? -8.663 4.278 6.979 1.00 84.50 201 PRO A C 1
ATOM 1581 O O . PRO A 1 201 ? -9.539 3.998 7.795 1.00 84.50 201 PRO A O 1
ATOM 1584 N N . PHE A 1 202 ? -8.750 3.947 5.692 1.00 85.62 202 PHE A N 1
ATOM 1585 C CA . PHE A 1 202 ? -9.864 3.188 5.140 1.00 85.62 202 PHE A CA 1
ATOM 1586 C C . PHE A 1 202 ? -9.405 2.322 3.975 1.00 85.62 202 PHE A C 1
ATOM 1588 O O . PHE A 1 202 ? -8.544 2.731 3.193 1.00 85.62 202 PHE A O 1
ATOM 1595 N N . VAL A 1 203 ? -10.023 1.151 3.852 1.00 89.06 203 VAL A N 1
ATOM 1596 C CA . VAL A 1 203 ? -9.873 0.264 2.702 1.00 89.06 203 VAL A CA 1
ATOM 1597 C C . VAL A 1 203 ? -11.1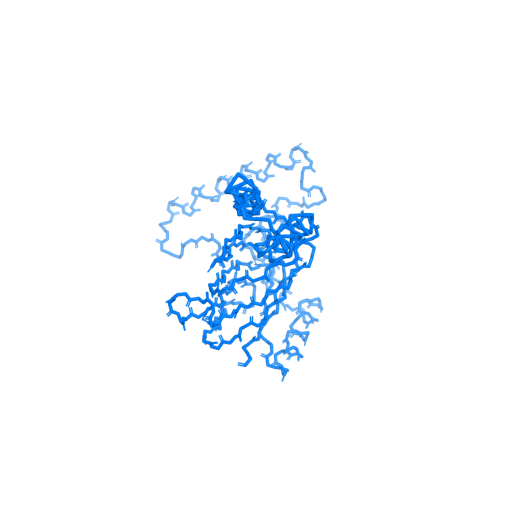98 -0.398 2.355 1.00 89.06 203 VAL A C 1
ATOM 1599 O O . VAL A 1 203 ? -11.931 -0.840 3.242 1.00 89.06 203 VAL A O 1
ATOM 1602 N N . ALA A 1 204 ? -11.470 -0.505 1.061 1.00 89.50 204 ALA A N 1
ATOM 1603 C CA . ALA A 1 204 ? -12.479 -1.377 0.484 1.00 89.50 204 ALA A CA 1
ATOM 1604 C C . ALA A 1 204 ? -11.784 -2.341 -0.478 1.00 89.50 204 ALA A C 1
ATOM 1606 O O . ALA A 1 204 ? -10.969 -1.915 -1.285 1.00 89.50 204 ALA A O 1
ATOM 1607 N N . MET A 1 205 ? -12.074 -3.632 -0.386 1.00 91.69 205 MET A N 1
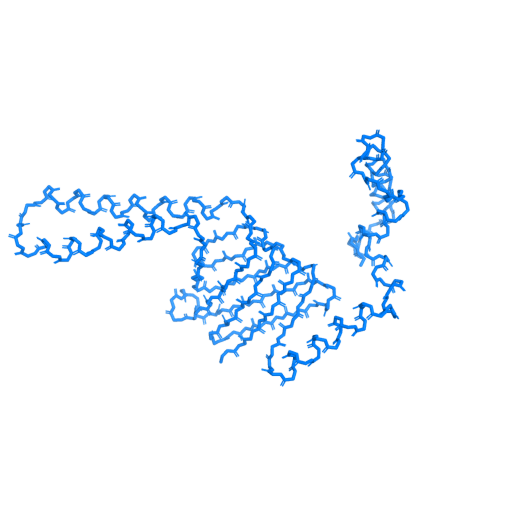ATOM 1608 C CA . MET A 1 205 ? -11.448 -4.659 -1.217 1.00 91.69 205 MET A CA 1
ATOM 1609 C C . MET A 1 205 ? -12.461 -5.706 -1.664 1.00 91.69 205 MET A C 1
ATOM 1611 O O . MET A 1 205 ? -13.373 -6.054 -0.910 1.00 91.69 205 MET A O 1
ATOM 1615 N N . LYS A 1 206 ? -12.304 -6.216 -2.881 1.00 90.06 206 LYS A N 1
ATOM 1616 C CA . LYS A 1 206 ? -13.204 -7.195 -3.490 1.00 90.06 206 LYS A CA 1
ATOM 1617 C C . LYS A 1 206 ? -12.404 -8.159 -4.363 1.00 90.06 206 LYS A C 1
ATOM 1619 O O . LYS A 1 206 ? -11.560 -7.729 -5.140 1.00 90.06 206 LYS A O 1
ATOM 1624 N N . GLY A 1 207 ? -12.674 -9.455 -4.212 1.00 86.69 207 GLY A N 1
ATOM 1625 C CA . GLY A 1 207 ? -12.210 -10.458 -5.173 1.00 86.69 207 GLY A CA 1
ATOM 1626 C C . GLY A 1 207 ? -13.072 -10.398 -6.433 1.00 86.69 207 GLY A C 1
ATOM 1627 O O . GLY A 1 207 ? -14.291 -10.219 -6.316 1.00 86.69 207 GLY A O 1
ATOM 1628 N N . GLN A 1 208 ? -12.432 -10.484 -7.596 1.00 77.31 208 GLN A N 1
ATOM 1629 C CA . GLN A 1 208 ? -13.086 -10.564 -8.902 1.00 77.31 208 GLN A CA 1
ATOM 1630 C C . GLN A 1 208 ? -13.473 -12.004 -9.239 1.00 77.31 208 GLN A C 1
ATOM 1632 O O . GLN A 1 208 ? -12.704 -12.927 -8.887 1.00 77.31 208 GLN A O 1
#

Secondary structure (DSSP, 8-state):
--S-TT--HHHHHHHHHHHHHHHHHHHHTTTTTT--HHHHHHHHTTHHHHHGGGSHHHHHHHHHHHHHHHTT-EEEEEEEEEEESEEEE--GGGHHHHHHHHHHHHHHHHHTTT---HHHHHHHHHHHHHHHHHHHHHHTS-EE-SEEEEEEESTT-TTS--EEEEEETTEEEEEESS-EEEEEES-EEEEETTEEEEEEEEEEEEE-

Foldseek 3Di:
DPDDPPDDPVVVVVVVVVLLVVLVVCVVVCVCPPDDSVRVVCVVVVVNVVVCCVPPVVVVVVVVQVVLVVVQKHKAFQKKKKKFAQKDKDDPVLVVLVVQLVVLVVVCVVCVPPPVDPVVNVVSVVSNVVSVVVSQVVLQDWDWDQKIKIWGAQVPHPVSKIKMWIAHDVGTDMDMHAIKIKMFGTWTFHDHRGMTTTTGRMMIMHHD